Protein AF-A0A534R3J5-F1 (afdb_monomer_lite)

Sequence (216 aa):
MFRFPHLVSHAYLDPESGILPPDTSQQLIRELTDGDIVSVRLSGLDEVMVGAIERGLRRALDTAPGGEMRTAIVDDLVTLLEARERWSEAAATLRTEADLRADESTTLARAARDYLKGQDYEAAEQMLLAALIRTPDQGDLYRKLAVDVYARQGDFPAAESVLAAGERNALDSVPVFRGVTEVLARRDSARTDEIARYATPPPVPGDDDEDAEDSP

Structure (mmCIF, N/CA/C/O backbone):
data_AF-A0A534R3J5-F1
#
_entry.id   AF-A0A534R3J5-F1
#
loop_
_atom_site.group_PDB
_atom_site.id
_atom_site.type_symbol
_atom_site.label_atom_id
_atom_site.label_alt_id
_atom_site.label_comp_id
_atom_site.label_asym_id
_atom_site.label_entity_id
_atom_site.label_seq_id
_atom_site.pdbx_PDB_ins_code
_atom_site.Cartn_x
_atom_site.Cartn_y
_atom_site.Cartn_z
_atom_site.occupancy
_atom_site.B_iso_or_equiv
_atom_site.auth_seq_id
_atom_site.auth_comp_id
_atom_site.auth_asym_id
_atom_site.auth_atom_id
_atom_site.pdbx_PDB_model_num
ATOM 1 N N . MET A 1 1 ? 6.281 15.288 -18.384 1.00 45.25 1 MET A N 1
ATOM 2 C CA . MET A 1 1 ? 7.381 14.417 -17.917 1.00 45.25 1 MET A CA 1
ATOM 3 C C . MET A 1 1 ? 6.840 12.997 -17.943 1.00 45.25 1 MET A C 1
ATOM 5 O O . MET A 1 1 ? 5.753 12.801 -17.417 1.00 45.25 1 MET A O 1
ATOM 9 N N . PHE A 1 2 ? 7.477 12.064 -18.654 1.00 54.97 2 PHE A N 1
ATOM 10 C CA . PHE A 1 2 ? 6.971 10.689 -18.762 1.00 54.97 2 PHE A CA 1
ATOM 11 C C . PHE A 1 2 ? 7.201 9.956 -17.439 1.00 54.97 2 PHE A C 1
ATOM 13 O O . PHE A 1 2 ? 8.326 9.942 -16.950 1.00 54.97 2 PHE A O 1
ATOM 20 N N . ARG A 1 3 ? 6.136 9.380 -16.867 1.00 63.31 3 ARG A N 1
ATOM 21 C CA . ARG A 1 3 ? 6.166 8.683 -15.570 1.00 63.31 3 ARG A CA 1
ATOM 22 C C . ARG A 1 3 ? 6.968 7.374 -15.618 1.00 63.31 3 ARG A C 1
ATOM 24 O O . ARG A 1 3 ? 7.453 6.949 -14.583 1.00 63.31 3 ARG A O 1
ATOM 31 N N . PHE A 1 4 ? 7.139 6.803 -16.816 1.00 72.88 4 PHE A N 1
ATOM 32 C CA . PHE A 1 4 ? 7.730 5.480 -17.033 1.00 72.88 4 PHE A CA 1
ATOM 33 C C . PHE A 1 4 ? 8.643 5.449 -18.276 1.00 72.88 4 PHE A C 1
ATOM 35 O O . PHE A 1 4 ? 8.244 4.963 -19.340 1.00 72.88 4 PHE A O 1
ATOM 42 N N . PRO A 1 5 ? 9.831 6.076 -18.228 1.00 73.19 5 PRO A N 1
ATOM 43 C CA . PRO A 1 5 ? 10.636 6.339 -19.419 1.00 73.19 5 PRO A CA 1
ATOM 44 C C . PRO A 1 5 ? 11.167 5.068 -20.098 1.00 73.19 5 PRO A C 1
ATOM 46 O O . PRO A 1 5 ? 11.287 5.058 -21.325 1.00 73.19 5 PRO A O 1
ATOM 49 N N . HIS A 1 6 ? 11.459 3.995 -19.353 1.00 81.62 6 HIS A N 1
ATOM 50 C CA . HIS A 1 6 ? 11.980 2.764 -19.950 1.00 81.62 6 HIS A CA 1
ATOM 51 C C . HIS A 1 6 ? 10.851 1.893 -20.492 1.00 81.62 6 HIS A C 1
ATOM 53 O O . HIS A 1 6 ? 10.988 1.354 -21.590 1.00 81.62 6 HIS A O 1
ATOM 59 N N . LEU A 1 7 ? 9.703 1.839 -19.813 1.00 80.62 7 LEU A N 1
ATOM 60 C CA . LEU A 1 7 ? 8.516 1.161 -20.342 1.00 80.62 7 LEU A CA 1
ATOM 61 C C . LEU A 1 7 ? 7.998 1.817 -21.629 1.00 80.62 7 LEU A C 1
ATOM 63 O O . LEU A 1 7 ? 7.782 1.129 -22.624 1.00 80.62 7 LEU A O 1
ATOM 67 N N . VAL A 1 8 ? 7.863 3.146 -21.657 1.00 72.00 8 VAL A N 1
ATOM 68 C CA . VAL A 1 8 ? 7.337 3.878 -22.829 1.00 72.00 8 VAL A CA 1
ATOM 69 C C . VAL A 1 8 ? 8.268 3.781 -24.046 1.00 72.00 8 VAL A C 1
ATOM 71 O O . VAL A 1 8 ? 7.817 3.923 -25.178 1.00 72.00 8 VAL A O 1
ATOM 74 N N . SER A 1 9 ? 9.553 3.473 -23.847 1.00 69.75 9 SER A N 1
ATOM 75 C CA . SER A 1 9 ? 10.497 3.250 -24.951 1.00 69.75 9 SER A CA 1
ATOM 76 C C . SER A 1 9 ? 10.272 1.939 -25.723 1.00 69.75 9 SER A C 1
ATOM 78 O O . SER A 1 9 ? 10.843 1.752 -26.800 1.00 69.75 9 SER A O 1
ATOM 80 N N . HIS A 1 10 ? 9.436 1.025 -25.215 1.00 72.88 10 HIS A N 1
ATOM 81 C CA . HIS A 1 10 ? 9.108 -0.212 -25.917 1.00 72.88 10 HIS A CA 1
ATOM 82 C C . HIS A 1 10 ? 8.053 0.025 -27.004 1.00 72.88 10 HIS A C 1
ATOM 84 O O . HIS A 1 10 ? 6.954 0.487 -26.720 1.00 72.88 10 HIS A O 1
ATOM 90 N N . ALA A 1 11 ? 8.346 -0.401 -28.239 1.00 70.62 11 ALA A N 1
ATOM 91 C CA . ALA A 1 11 ? 7.460 -0.234 -29.402 1.00 70.62 11 ALA A CA 1
ATOM 92 C C . ALA A 1 11 ? 6.030 -0.787 -29.203 1.00 70.62 11 ALA A C 1
ATOM 94 O O . ALA A 1 11 ? 5.084 -0.289 -29.801 1.00 70.62 11 ALA A O 1
ATOM 95 N N . TYR A 1 12 ? 5.856 -1.789 -28.337 1.00 66.81 12 TYR A N 1
ATOM 96 C CA . TYR A 1 12 ? 4.552 -2.381 -27.997 1.00 66.81 12 TYR A CA 1
ATOM 97 C C . TYR A 1 12 ? 3.731 -1.553 -26.998 1.00 66.81 12 TYR A C 1
ATOM 99 O O . TYR A 1 12 ? 2.549 -1.813 -26.796 1.00 66.81 12 TYR A O 1
ATOM 107 N N . LEU A 1 13 ? 4.361 -0.582 -26.341 1.00 71.69 13 LEU A N 1
ATOM 108 C CA . LEU A 1 13 ? 3.733 0.320 -25.380 1.00 71.69 13 LEU A CA 1
ATOM 109 C C . LEU A 1 13 ? 3.554 1.731 -25.954 1.00 71.69 13 LEU A C 1
ATOM 111 O O . LEU A 1 13 ? 2.978 2.585 -25.278 1.00 71.69 13 LEU A O 1
ATOM 115 N N . ASP A 1 14 ? 3.951 1.949 -27.214 1.00 67.25 14 ASP A N 1
ATOM 116 C CA . ASP A 1 14 ? 3.738 3.188 -27.966 1.00 67.25 14 ASP A CA 1
ATOM 117 C C . ASP A 1 14 ? 2.234 3.508 -28.058 1.00 67.25 14 ASP A C 1
ATOM 119 O O . ASP A 1 14 ? 1.449 2.624 -28.424 1.00 67.25 14 ASP A O 1
ATOM 123 N N . PRO A 1 15 ? 1.772 4.724 -27.694 1.00 60.53 15 PRO A N 1
ATOM 124 C CA . PRO A 1 15 ? 0.403 5.202 -27.910 1.00 60.53 15 PRO A CA 1
ATOM 125 C C . PRO A 1 15 ? -0.231 4.756 -29.233 1.00 60.53 15 PRO A C 1
ATOM 127 O O . PRO A 1 15 ? -1.394 4.350 -29.220 1.00 60.53 15 PRO A O 1
ATOM 130 N N . GLU A 1 16 ? 0.537 4.757 -30.324 1.00 60.12 16 GLU A N 1
ATOM 131 C CA . GLU A 1 16 ? 0.065 4.487 -31.687 1.00 60.12 16 GLU A CA 1
ATOM 132 C C . GLU A 1 16 ?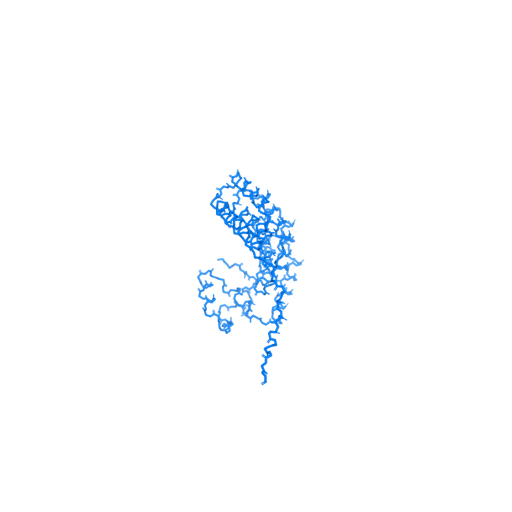 -0.043 2.993 -32.038 1.00 60.12 16 GLU A C 1
ATOM 134 O O . GLU A 1 16 ? -0.685 2.633 -33.023 1.00 60.12 16 GLU A O 1
ATOM 139 N N . SER A 1 17 ? 0.520 2.100 -31.218 1.00 60.06 17 SER A N 1
ATOM 140 C CA . SER A 1 17 ? 0.580 0.653 -31.497 1.00 60.06 17 SER A CA 1
ATOM 141 C C . SER A 1 17 ? -0.774 -0.077 -31.430 1.00 60.06 17 SER A C 1
ATOM 143 O O . SER A 1 17 ? -0.874 -1.222 -31.867 1.00 60.06 17 SER A O 1
ATOM 145 N N . GLY A 1 18 ? -1.833 0.564 -30.916 1.00 59.50 18 GLY A N 1
ATOM 146 C CA . GLY A 1 18 ? -3.210 0.042 -30.947 1.00 59.50 18 GLY A CA 1
ATOM 147 C C . GLY A 1 18 ? -3.479 -1.199 -30.082 1.00 59.50 18 GLY A C 1
ATOM 148 O O . GLY A 1 18 ? -4.577 -1.751 -30.143 1.00 59.50 18 GLY A O 1
ATOM 149 N N . ILE A 1 19 ? -2.514 -1.641 -29.270 1.00 59.78 19 ILE A N 1
ATOM 150 C CA . ILE A 1 19 ? -2.646 -2.816 -28.402 1.00 59.78 19 ILE A CA 1
ATOM 151 C C . ILE A 1 19 ? -3.474 -2.424 -27.176 1.00 59.78 19 ILE A C 1
ATOM 153 O O . ILE A 1 19 ? -2.979 -1.777 -26.256 1.00 59.78 19 ILE A O 1
ATOM 157 N N . LEU A 1 20 ? -4.753 -2.789 -27.178 1.00 62.69 20 LEU A N 1
ATOM 158 C CA . LEU A 1 20 ? -5.645 -2.692 -26.026 1.00 62.69 20 LEU A CA 1
ATOM 159 C C . LEU A 1 20 ? -6.356 -4.040 -25.846 1.00 62.69 20 LEU A C 1
ATOM 161 O O . LEU A 1 20 ? -6.711 -4.663 -26.851 1.00 62.69 20 LEU A O 1
ATOM 165 N N . PRO A 1 21 ? -6.581 -4.503 -24.605 1.00 58.94 21 PRO A N 1
ATOM 166 C CA . PRO A 1 21 ? -7.312 -5.742 -24.385 1.00 58.94 21 PRO A CA 1
ATOM 167 C C . PRO A 1 21 ? -8.760 -5.637 -24.915 1.00 58.94 21 PRO A C 1
ATOM 169 O O . PRO A 1 21 ? -9.360 -4.551 -24.865 1.00 58.94 21 PRO A O 1
ATOM 172 N N . PRO A 1 22 ? -9.356 -6.735 -25.412 1.00 51.56 22 PRO A N 1
ATOM 173 C CA . PRO A 1 22 ? -10.787 -6.774 -25.709 1.00 51.56 22 PRO A CA 1
ATOM 174 C C . PRO A 1 22 ? -11.606 -6.580 -24.413 1.00 51.56 22 PRO A C 1
ATOM 176 O O . PRO A 1 22 ? -11.223 -7.086 -23.366 1.00 51.56 22 PRO A O 1
ATOM 179 N N . ASP A 1 23 ? -12.706 -5.818 -24.490 1.00 55.78 23 ASP A N 1
ATOM 180 C CA . ASP A 1 23 ? -13.613 -5.438 -23.380 1.00 55.78 23 ASP A CA 1
ATOM 181 C C . ASP A 1 23 ? -13.076 -4.470 -22.302 1.00 55.78 23 ASP A C 1
ATOM 183 O O . ASP A 1 23 ? -13.516 -4.464 -21.154 1.00 55.78 23 ASP A O 1
ATOM 187 N N . THR A 1 24 ? -12.197 -3.539 -22.682 1.00 62.91 24 THR A N 1
ATOM 188 C CA . THR A 1 24 ? -11.576 -2.589 -21.731 1.00 62.91 24 THR A CA 1
ATOM 189 C C . THR A 1 24 ? -12.271 -1.220 -21.652 1.00 62.91 24 THR A C 1
ATOM 191 O O . THR A 1 24 ? -11.746 -0.292 -21.048 1.00 62.91 24 THR A O 1
ATOM 194 N N . SER A 1 25 ? -13.452 -1.025 -22.250 1.00 61.94 25 SER A N 1
ATOM 195 C CA . SER A 1 25 ? -14.023 0.321 -22.463 1.00 61.94 25 SER A CA 1
ATOM 196 C C . SER A 1 25 ? -14.260 1.116 -21.170 1.00 61.94 25 SER A C 1
ATOM 198 O O . SER A 1 25 ? -13.952 2.302 -21.120 1.00 61.94 25 SER A O 1
ATOM 200 N N . GLN A 1 26 ? -14.765 0.482 -20.105 1.00 59.84 26 GLN A N 1
ATOM 201 C CA . GLN A 1 26 ? -14.998 1.173 -18.826 1.00 59.84 26 GLN A CA 1
ATOM 202 C C . GLN A 1 26 ? -13.706 1.433 -18.041 1.00 59.84 26 GLN A C 1
ATOM 204 O O . GLN A 1 26 ? -13.596 2.448 -17.354 1.00 59.84 26 GLN A O 1
ATOM 209 N N . GLN A 1 27 ? -12.727 0.538 -18.163 1.00 61.78 27 GLN A N 1
ATOM 210 C CA . GLN A 1 27 ? -11.422 0.663 -17.520 1.00 61.78 27 GLN A CA 1
ATOM 211 C C . GLN A 1 27 ? -10.572 1.730 -18.229 1.00 61.78 27 GLN A C 1
ATOM 213 O O . GLN A 1 27 ? -9.997 2.585 -17.569 1.00 61.78 27 GLN A O 1
ATOM 218 N N . LEU A 1 28 ? -10.622 1.798 -19.565 1.00 63.09 28 LEU A N 1
ATOM 219 C CA . LEU A 1 28 ? -10.010 2.874 -20.351 1.00 63.09 28 LEU A CA 1
ATOM 220 C C . LEU A 1 28 ? -10.576 4.251 -20.004 1.00 63.09 28 LEU A C 1
ATOM 222 O O . LEU A 1 28 ? -9.815 5.204 -19.932 1.00 63.09 28 LEU A O 1
ATOM 226 N N . ILE A 1 29 ? -11.892 4.383 -19.805 1.00 64.12 29 ILE A N 1
ATOM 227 C CA . ILE A 1 29 ? -12.511 5.683 -19.488 1.00 64.12 29 ILE A CA 1
ATOM 228 C C . ILE A 1 29 ? -12.054 6.197 -18.114 1.00 64.12 29 ILE A C 1
ATOM 230 O O . ILE A 1 29 ? -11.803 7.394 -17.969 1.00 64.12 29 ILE A O 1
ATOM 234 N N . ARG A 1 30 ? -11.905 5.312 -17.117 1.00 57.41 30 ARG A N 1
ATOM 235 C CA . ARG A 1 30 ? -11.343 5.692 -15.809 1.00 57.41 30 ARG A CA 1
ATOM 236 C C . ARG A 1 30 ? -9.884 6.127 -15.947 1.00 57.41 30 ARG A C 1
ATOM 238 O O . ARG A 1 30 ? -9.546 7.236 -15.557 1.00 57.41 30 ARG A O 1
ATOM 245 N N . GLU A 1 31 ? -9.067 5.325 -16.616 1.00 58.88 31 GLU A N 1
ATOM 246 C CA . GLU A 1 31 ? -7.615 5.541 -16.685 1.00 58.88 31 GLU A CA 1
ATOM 247 C C . GLU A 1 31 ? -7.187 6.637 -17.682 1.00 58.88 31 GLU A C 1
ATOM 249 O O . GLU A 1 31 ? -6.130 7.240 -17.522 1.00 58.88 31 GLU A O 1
ATOM 254 N N . LEU A 1 32 ? -8.011 6.977 -18.685 1.00 60.72 32 LEU A N 1
ATOM 255 C CA . LEU A 1 32 ? -7.811 8.158 -19.545 1.00 60.72 32 LEU A CA 1
ATOM 256 C C . LEU A 1 32 ? -7.939 9.472 -18.766 1.00 60.72 32 LEU A C 1
ATOM 258 O O . LEU A 1 32 ? -7.352 10.477 -19.164 1.00 60.72 32 LEU A O 1
ATOM 262 N N . THR A 1 33 ? -8.702 9.461 -17.673 1.00 54.00 33 THR A N 1
ATOM 263 C CA . THR A 1 33 ? -8.855 10.616 -16.780 1.00 54.00 33 THR A CA 1
ATOM 264 C C . THR A 1 33 ? -7.617 10.787 -15.889 1.00 54.00 33 THR A C 1
ATOM 266 O O . THR A 1 33 ? -7.237 11.919 -15.593 1.00 54.00 33 THR A O 1
ATOM 269 N N . ASP A 1 34 ? -6.941 9.680 -15.561 1.00 54.62 34 ASP A N 1
ATOM 270 C CA . ASP A 1 34 ? -5.769 9.634 -14.674 1.00 54.62 34 ASP A CA 1
ATOM 271 C C . ASP A 1 34 ? -4.418 9.583 -15.427 1.00 54.62 34 ASP A C 1
ATOM 273 O O . ASP A 1 34 ? -3.357 9.805 -14.841 1.00 54.62 34 ASP A O 1
ATOM 277 N N . GLY A 1 35 ? -4.440 9.350 -16.746 1.00 56.12 35 GLY A N 1
ATOM 278 C CA . GLY A 1 35 ? -3.259 9.320 -17.614 1.00 56.12 35 GLY A CA 1
ATOM 279 C C . GLY A 1 35 ? -2.451 8.014 -17.573 1.00 56.12 35 GLY A C 1
ATOM 280 O O . GLY A 1 35 ? -1.321 7.997 -18.066 1.00 56.12 35 GLY A O 1
ATOM 281 N N . ASP A 1 36 ? -2.997 6.923 -17.026 1.00 65.31 36 ASP A N 1
ATOM 282 C CA . ASP A 1 36 ? -2.275 5.664 -16.756 1.00 65.31 36 ASP A CA 1
ATOM 283 C C . ASP A 1 36 ? -2.583 4.545 -17.775 1.00 65.31 36 ASP A C 1
ATOM 285 O O . ASP A 1 36 ? -2.895 3.394 -17.469 1.00 65.31 36 ASP A O 1
ATOM 289 N N . ILE A 1 37 ? -2.479 4.886 -19.063 1.00 71.44 37 ILE A N 1
ATOM 290 C CA . ILE A 1 37 ? -2.714 3.950 -20.181 1.00 71.44 37 ILE A CA 1
ATOM 291 C C . ILE A 1 37 ? -1.668 2.813 -20.196 1.00 71.44 37 ILE A C 1
ATOM 293 O O . ILE A 1 37 ? -1.921 1.730 -20.728 1.00 71.44 37 ILE A O 1
ATOM 297 N N . VAL A 1 38 ? -0.491 3.043 -19.602 1.00 78.00 38 VAL A N 1
ATOM 298 C CA . VAL A 1 38 ? 0.615 2.074 -19.556 1.00 78.00 38 VAL A CA 1
ATOM 299 C C . VAL A 1 38 ? 0.209 0.828 -18.770 1.00 78.00 38 VAL A C 1
ATOM 301 O O . VAL A 1 38 ? 0.358 -0.278 -19.287 1.00 78.00 38 VAL A O 1
ATOM 304 N N . SER A 1 39 ? -0.381 0.988 -17.585 1.00 77.62 39 SER A N 1
ATOM 305 C CA . SER A 1 39 ? -0.805 -0.134 -16.737 1.00 77.62 39 SER A CA 1
ATOM 306 C C . SER A 1 39 ? -1.827 -1.044 -17.435 1.00 77.62 39 SER A C 1
ATOM 308 O O . SER A 1 39 ? -1.707 -2.270 -17.406 1.00 77.62 39 SER A O 1
ATOM 310 N N . VAL A 1 40 ? -2.780 -0.453 -18.166 1.00 77.31 40 VAL A N 1
ATOM 311 C CA . VAL A 1 40 ? -3.780 -1.196 -18.954 1.00 77.31 40 VAL A CA 1
ATOM 312 C C . VAL A 1 40 ? -3.117 -2.032 -20.047 1.00 77.31 40 VAL A C 1
ATOM 314 O O . VAL A 1 40 ? -3.431 -3.210 -20.211 1.00 77.31 40 VAL A O 1
ATOM 317 N N . ARG A 1 41 ? -2.165 -1.455 -20.783 1.00 81.19 41 ARG A N 1
ATOM 318 C CA . ARG A 1 41 ? -1.458 -2.173 -21.853 1.00 81.19 41 ARG A CA 1
ATOM 319 C C . ARG A 1 41 ? -0.619 -3.314 -21.312 1.00 81.19 41 ARG A C 1
ATOM 321 O O . ARG A 1 41 ? -0.677 -4.409 -21.858 1.00 81.19 41 ARG A O 1
ATOM 328 N N . LEU A 1 42 ? 0.093 -3.077 -20.213 1.00 87.38 42 LEU A N 1
ATOM 329 C CA . LEU A 1 42 ? 0.894 -4.094 -19.533 1.00 87.38 42 LEU A CA 1
ATOM 330 C C . LEU A 1 42 ? 0.048 -5.284 -19.068 1.00 87.38 42 LEU A C 1
ATOM 332 O O . LEU A 1 42 ? 0.495 -6.424 -19.177 1.00 87.38 42 LEU A O 1
ATOM 336 N N . SER A 1 43 ? -1.187 -5.042 -18.620 1.00 85.56 43 SER A N 1
ATOM 337 C CA . SER A 1 43 ? -2.111 -6.120 -18.243 1.00 85.56 43 SER A CA 1
ATOM 338 C C . SER A 1 43 ? -2.550 -6.995 -19.432 1.00 85.56 43 SER A C 1
ATOM 340 O O . SER A 1 43 ? -2.865 -8.169 -19.244 1.00 85.56 43 SER A O 1
ATOM 342 N N . GLY A 1 44 ? -2.531 -6.449 -20.654 1.00 83.38 44 GLY A N 1
ATOM 343 C CA . GLY A 1 44 ? -2.929 -7.138 -21.885 1.00 83.38 44 GLY A CA 1
ATOM 344 C C . GLY A 1 44 ? -1.792 -7.809 -22.661 1.00 83.38 44 GLY A C 1
ATOM 345 O O . GLY A 1 44 ? -2.065 -8.461 -23.667 1.00 83.38 44 GLY A O 1
ATOM 346 N N . LEU A 1 45 ? -0.534 -7.643 -22.240 1.00 86.94 45 LEU A N 1
ATOM 347 C CA . LEU A 1 45 ? 0.608 -8.286 -22.892 1.00 86.94 45 LEU A CA 1
ATOM 348 C C . LEU A 1 45 ? 0.625 -9.797 -22.630 1.00 86.94 45 LEU A C 1
ATOM 350 O O . LEU A 1 45 ? 0.245 -10.265 -21.557 1.00 86.94 45 LEU A O 1
ATOM 354 N N . ASP A 1 46 ? 1.124 -10.561 -23.602 1.00 89.00 46 ASP A N 1
ATOM 355 C CA . ASP A 1 46 ? 1.368 -11.989 -23.425 1.00 89.00 46 ASP A CA 1
ATOM 356 C C . ASP A 1 46 ? 2.570 -12.260 -22.498 1.00 89.00 46 ASP A C 1
ATOM 358 O O . ASP A 1 46 ? 3.480 -11.438 -22.347 1.00 89.00 46 ASP A O 1
ATOM 362 N N . GLU A 1 47 ? 2.599 -13.451 -21.896 1.00 90.94 47 GLU A N 1
ATOM 363 C CA . GLU A 1 47 ? 3.621 -13.845 -20.914 1.00 90.94 47 GLU A CA 1
ATOM 364 C C . GLU A 1 47 ? 5.052 -13.850 -21.474 1.00 90.94 47 GLU A C 1
ATOM 366 O O . GLU A 1 47 ? 6.015 -13.595 -20.743 1.00 90.94 47 GLU A O 1
ATOM 371 N N . VAL A 1 48 ? 5.231 -14.113 -22.775 1.00 91.94 48 VAL A N 1
ATOM 372 C CA . VAL A 1 48 ? 6.566 -14.105 -23.392 1.00 91.94 48 VAL A CA 1
ATOM 373 C C . VAL A 1 48 ? 7.102 -12.677 -23.429 1.00 91.94 48 VAL A C 1
ATOM 375 O O . VAL A 1 48 ? 8.267 -12.449 -23.079 1.00 91.94 48 VAL A O 1
ATOM 378 N N . MET A 1 49 ? 6.250 -11.720 -23.805 1.00 89.75 49 MET A N 1
ATOM 379 C CA . MET A 1 49 ? 6.591 -10.302 -23.851 1.00 89.75 49 MET A CA 1
ATOM 380 C C . MET A 1 49 ? 6.836 -9.727 -22.455 1.00 89.75 49 MET A C 1
ATOM 382 O O . MET A 1 49 ? 7.877 -9.105 -22.228 1.00 89.75 49 MET A O 1
ATOM 386 N N . VAL A 1 50 ? 5.936 -9.994 -21.501 1.00 92.69 50 VAL A N 1
ATOM 387 C CA . VAL A 1 50 ? 6.095 -9.594 -20.091 1.00 92.69 50 VAL A CA 1
ATOM 388 C C . VAL A 1 50 ? 7.426 -10.104 -19.546 1.00 92.69 50 VAL A C 1
ATOM 390 O O . VAL A 1 50 ? 8.224 -9.324 -19.025 1.00 92.69 50 VAL A O 1
ATOM 393 N N . GLY A 1 51 ? 7.730 -11.389 -19.754 1.00 94.12 51 GLY A N 1
ATOM 394 C CA . GLY A 1 51 ? 8.987 -11.975 -19.304 1.00 94.12 51 GLY A CA 1
ATOM 395 C C . GLY A 1 51 ? 10.220 -11.357 -19.973 1.00 94.12 51 GLY A C 1
ATOM 396 O O . GLY A 1 51 ? 11.279 -11.265 -19.350 1.00 94.12 51 GLY A O 1
ATOM 397 N N . ALA A 1 52 ? 10.130 -10.931 -21.236 1.00 93.94 52 ALA A N 1
ATOM 398 C CA . ALA A 1 52 ? 11.231 -10.254 -21.920 1.00 93.94 52 ALA A CA 1
ATOM 399 C C . ALA A 1 52 ? 11.500 -8.856 -21.345 1.00 93.94 52 ALA A C 1
ATOM 401 O O . ALA A 1 52 ? 12.661 -8.541 -21.062 1.00 93.94 52 ALA A O 1
ATOM 402 N N . ILE A 1 53 ? 10.447 -8.062 -21.128 1.00 93.75 53 ILE A N 1
ATOM 403 C CA . ILE A 1 53 ? 10.533 -6.724 -20.524 1.00 93.75 53 ILE A CA 1
ATOM 404 C C . ILE A 1 53 ? 11.083 -6.835 -19.100 1.00 93.75 53 ILE A C 1
ATOM 406 O O . ILE A 1 53 ? 12.066 -6.175 -18.767 1.00 93.75 53 ILE A O 1
ATOM 410 N N . GLU A 1 54 ? 10.531 -7.739 -18.289 1.00 95.44 54 GLU A N 1
ATOM 411 C CA . GLU A 1 54 ? 10.970 -7.956 -16.911 1.00 95.44 54 GLU A CA 1
ATOM 412 C C . GLU A 1 54 ? 12.456 -8.328 -16.830 1.00 95.44 54 GLU A C 1
ATOM 414 O O . GLU A 1 54 ? 13.204 -7.741 -16.048 1.00 95.44 54 GLU A O 1
ATOM 419 N N . ARG A 1 55 ? 12.929 -9.263 -17.667 1.00 95.75 55 ARG A N 1
ATOM 420 C CA . ARG A 1 55 ? 14.360 -9.619 -17.722 1.00 95.75 55 ARG A CA 1
ATOM 421 C C . ARG A 1 55 ? 15.236 -8.437 -18.136 1.00 95.75 55 ARG A C 1
ATOM 423 O O . ARG A 1 55 ? 16.368 -8.336 -17.665 1.00 95.75 55 ARG A O 1
ATOM 430 N N . GLY A 1 56 ? 14.745 -7.581 -19.032 1.00 94.44 56 GLY A N 1
ATOM 431 C CA . GLY A 1 56 ? 15.422 -6.352 -19.440 1.00 94.44 56 GLY A CA 1
ATOM 432 C C . GLY A 1 56 ? 15.576 -5.376 -18.276 1.00 94.44 56 GLY A C 1
ATOM 433 O O . GLY A 1 56 ? 16.694 -4.955 -17.984 1.00 94.44 56 GLY A O 1
ATOM 434 N N . LEU A 1 57 ? 14.478 -5.095 -17.569 1.00 95.12 57 LEU A N 1
ATOM 435 C CA . LEU A 1 57 ? 14.450 -4.199 -16.410 1.00 95.12 57 LEU A CA 1
ATOM 436 C C . LEU A 1 57 ? 15.307 -4.725 -15.254 1.00 95.12 57 LEU A C 1
ATOM 438 O O . LEU A 1 57 ? 16.116 -3.974 -14.716 1.00 95.12 57 LEU A O 1
ATOM 442 N N . ARG A 1 58 ? 15.219 -6.022 -14.924 1.00 95.50 58 ARG A N 1
ATOM 443 C CA . ARG A 1 58 ? 16.067 -6.643 -13.890 1.00 95.50 58 ARG A CA 1
ATOM 444 C C . ARG A 1 58 ? 17.555 -6.536 -14.241 1.00 95.50 58 ARG A C 1
ATOM 446 O O . ARG A 1 58 ? 18.341 -6.079 -13.421 1.00 95.50 58 ARG A O 1
ATOM 453 N N . ARG A 1 59 ? 17.940 -6.849 -15.486 1.00 95.00 59 ARG A N 1
ATOM 454 C CA . ARG A 1 59 ? 19.337 -6.700 -15.936 1.00 95.00 59 ARG A CA 1
ATOM 455 C C . ARG A 1 59 ? 19.805 -5.242 -15.888 1.00 95.00 59 ARG A C 1
ATOM 457 O O . ARG A 1 59 ? 20.949 -4.985 -15.526 1.00 95.00 59 ARG A O 1
ATOM 464 N N . ALA A 1 60 ? 18.949 -4.295 -16.271 1.00 93.56 60 ALA A N 1
ATOM 465 C CA . ALA A 1 60 ? 19.271 -2.877 -16.172 1.00 93.56 60 ALA A CA 1
ATOM 466 C C . ALA A 1 60 ? 19.500 -2.477 -14.706 1.00 93.56 60 ALA A C 1
ATOM 468 O O . ALA A 1 60 ? 20.517 -1.856 -14.405 1.00 93.56 60 ALA A O 1
ATOM 469 N N . LEU A 1 61 ? 18.623 -2.916 -13.798 1.00 92.38 61 LEU A N 1
ATOM 470 C CA . LEU A 1 61 ? 18.710 -2.658 -12.360 1.00 92.38 61 LEU A CA 1
ATOM 471 C C . LEU A 1 61 ? 19.991 -3.217 -11.723 1.00 92.38 61 LEU A C 1
ATOM 473 O O . LEU A 1 61 ? 20.593 -2.543 -10.887 1.00 92.38 61 LEU A O 1
ATOM 477 N N . ASP A 1 62 ? 20.436 -4.403 -12.147 1.00 91.69 62 ASP A N 1
ATOM 478 C CA . ASP A 1 62 ? 21.677 -5.030 -11.664 1.00 91.69 62 ASP A CA 1
ATOM 479 C C . ASP A 1 62 ? 22.923 -4.188 -11.980 1.00 91.69 62 ASP A C 1
ATOM 481 O O . ASP A 1 62 ? 23.916 -4.224 -11.254 1.00 91.69 62 ASP A O 1
ATOM 485 N N . THR A 1 63 ? 22.879 -3.421 -13.071 1.00 90.75 63 THR A N 1
ATOM 486 C CA . THR A 1 63 ? 24.004 -2.595 -13.543 1.00 90.75 63 THR A CA 1
ATOM 487 C C . THR A 1 63 ? 23.845 -1.106 -13.236 1.00 90.75 63 THR A C 1
ATOM 489 O O . THR A 1 63 ? 24.789 -0.336 -13.426 1.00 90.75 63 THR A O 1
ATOM 492 N N . ALA A 1 64 ? 22.668 -0.684 -12.767 1.00 87.62 64 ALA A N 1
ATOM 493 C CA . ALA A 1 64 ? 22.355 0.716 -12.532 1.00 87.62 64 ALA A CA 1
ATOM 494 C C . ALA A 1 64 ? 22.991 1.212 -11.220 1.00 87.62 64 ALA A C 1
ATOM 496 O O . ALA A 1 64 ? 22.674 0.678 -10.148 1.00 87.62 64 ALA A O 1
ATOM 497 N N . PRO A 1 65 ? 23.839 2.262 -11.263 1.00 82.12 65 PRO A N 1
ATOM 498 C CA . PRO A 1 65 ? 24.296 2.915 -10.044 1.00 82.12 65 PRO A CA 1
ATOM 499 C C . PRO A 1 65 ? 23.108 3.564 -9.325 1.00 82.12 65 PRO A C 1
ATOM 501 O O . PRO A 1 65 ? 22.107 3.914 -9.950 1.00 82.12 65 PRO A O 1
ATOM 504 N N . GLY A 1 66 ? 23.221 3.752 -8.008 1.00 82.50 66 GLY A N 1
ATOM 505 C CA . GLY A 1 66 ? 22.224 4.504 -7.246 1.00 82.50 66 GLY A CA 1
ATOM 506 C C . GLY A 1 66 ? 21.989 5.901 -7.838 1.00 82.50 66 GLY A C 1
ATOM 507 O O . GLY A 1 66 ? 22.887 6.516 -8.406 1.00 82.50 66 GLY A O 1
ATOM 508 N N . GLY A 1 67 ? 20.765 6.397 -7.708 1.00 85.44 67 GLY A N 1
ATOM 509 C CA . GLY A 1 67 ? 20.325 7.699 -8.219 1.00 85.44 67 GLY A CA 1
ATOM 510 C C . GLY A 1 67 ? 18.986 7.614 -8.950 1.00 85.44 67 GLY A C 1
ATOM 511 O O . GLY A 1 67 ? 18.328 6.573 -8.924 1.00 85.44 67 GLY A O 1
ATOM 512 N N . GLU A 1 68 ? 18.602 8.702 -9.615 1.00 85.56 68 GLU A N 1
ATOM 513 C CA . GLU A 1 68 ? 17.305 8.846 -10.299 1.00 85.56 68 GLU A CA 1
ATOM 514 C C . GLU A 1 68 ? 17.051 7.748 -11.340 1.00 85.56 68 GLU A C 1
ATOM 516 O O . GLU A 1 68 ? 15.948 7.220 -11.430 1.00 85.56 68 GLU A O 1
ATOM 521 N N . MET A 1 69 ? 18.087 7.345 -12.082 1.00 87.44 69 MET A N 1
ATOM 522 C CA . MET A 1 69 ? 17.987 6.277 -13.081 1.00 87.44 69 MET A CA 1
ATOM 523 C C . MET A 1 69 ? 17.576 4.941 -12.452 1.00 87.44 69 MET A C 1
ATOM 525 O O . MET A 1 69 ? 16.710 4.244 -12.971 1.00 87.44 69 MET A O 1
ATOM 529 N N . ARG A 1 70 ? 18.179 4.586 -11.311 1.00 90.94 70 ARG A N 1
ATOM 530 C CA . ARG A 1 70 ? 17.825 3.367 -10.580 1.00 90.94 70 ARG A CA 1
ATOM 531 C C . ARG A 1 70 ? 16.391 3.436 -10.068 1.00 90.94 70 ARG A C 1
ATOM 533 O O . ARG A 1 70 ? 15.665 2.463 -10.226 1.00 90.94 70 ARG A O 1
ATOM 540 N N . THR A 1 71 ? 15.981 4.585 -9.528 1.00 88.81 71 THR A N 1
ATOM 541 C CA . THR A 1 71 ? 14.603 4.817 -9.072 1.00 88.81 71 THR A CA 1
ATOM 542 C C . THR A 1 71 ? 13.607 4.621 -10.214 1.00 88.81 71 THR A C 1
ATOM 544 O O . THR A 1 71 ? 12.658 3.863 -10.058 1.00 88.81 71 THR A O 1
ATOM 547 N N . ALA A 1 72 ? 13.869 5.197 -11.392 1.00 88.44 72 ALA A N 1
ATOM 548 C CA . ALA A 1 72 ? 13.006 5.039 -12.563 1.00 88.44 72 ALA A CA 1
ATOM 549 C C . ALA A 1 72 ? 12.903 3.578 -13.034 1.00 88.44 72 ALA A C 1
ATOM 551 O O . ALA A 1 72 ? 11.818 3.110 -13.364 1.00 88.44 72 ALA A O 1
ATOM 552 N N . ILE A 1 73 ? 14.014 2.832 -13.032 1.00 92.56 73 ILE A N 1
ATOM 553 C CA . ILE A 1 73 ? 14.006 1.403 -13.385 1.00 92.56 73 ILE A CA 1
ATOM 554 C C . ILE A 1 73 ? 13.204 0.586 -12.361 1.00 92.56 73 ILE A C 1
ATOM 556 O O . ILE A 1 73 ? 12.459 -0.313 -12.752 1.00 92.56 73 ILE A O 1
ATOM 560 N N . VAL A 1 74 ? 13.346 0.883 -11.064 1.00 93.19 74 VAL A N 1
ATOM 561 C CA . VAL A 1 74 ? 12.563 0.234 -10.000 1.00 93.19 74 VAL A CA 1
ATOM 562 C C . VAL A 1 74 ? 11.078 0.540 -10.166 1.00 93.19 74 VAL A C 1
ATOM 564 O O . VAL A 1 74 ? 10.278 -0.390 -10.149 1.00 93.19 74 VAL A O 1
ATOM 567 N N . ASP A 1 75 ? 10.709 1.801 -10.392 1.00 91.75 75 ASP A N 1
ATOM 568 C CA . ASP A 1 75 ? 9.319 2.206 -10.612 1.00 91.75 75 ASP A CA 1
ATOM 569 C C . ASP A 1 75 ? 8.698 1.509 -11.828 1.00 91.75 75 ASP A C 1
ATOM 571 O O . ASP A 1 75 ? 7.563 1.031 -11.751 1.00 91.75 75 ASP A O 1
ATOM 575 N N . ASP A 1 76 ? 9.446 1.392 -12.925 1.00 92.44 76 ASP A N 1
ATOM 576 C CA . ASP A 1 76 ? 9.024 0.689 -14.137 1.00 92.44 76 ASP A CA 1
ATOM 577 C C . ASP A 1 76 ? 8.837 -0.817 -13.883 1.00 92.44 76 ASP A C 1
ATOM 579 O O . ASP A 1 76 ? 7.818 -1.399 -14.265 1.00 92.44 76 ASP A O 1
ATOM 583 N N . LEU A 1 77 ? 9.780 -1.460 -13.185 1.00 95.38 77 LEU A N 1
ATOM 584 C CA . LEU A 1 77 ? 9.680 -2.878 -12.825 1.00 95.38 77 LEU A CA 1
ATOM 585 C C . LEU A 1 77 ? 8.487 -3.143 -11.902 1.00 95.38 77 LEU A C 1
ATOM 587 O O . LEU A 1 77 ? 7.724 -4.081 -12.124 1.00 95.38 77 LEU A O 1
ATOM 591 N N . VAL A 1 78 ? 8.306 -2.310 -10.884 1.00 95.25 78 VAL A N 1
ATOM 592 C CA . VAL A 1 78 ? 7.196 -2.412 -9.935 1.00 95.25 78 VAL A CA 1
ATOM 593 C C . VAL A 1 78 ? 5.863 -2.217 -10.655 1.00 95.25 78 VAL A C 1
ATOM 595 O O . VAL A 1 78 ? 4.946 -3.005 -10.453 1.00 95.25 78 VAL A O 1
ATOM 598 N N . THR A 1 79 ? 5.764 -1.245 -11.561 1.00 92.94 79 THR A N 1
ATOM 599 C CA . THR A 1 79 ? 4.548 -1.004 -12.356 1.00 92.94 79 THR A CA 1
ATOM 600 C C . THR A 1 79 ? 4.199 -2.202 -13.239 1.00 92.94 79 THR A C 1
ATOM 602 O O . THR A 1 79 ? 3.036 -2.598 -13.306 1.00 92.94 79 THR A O 1
ATOM 605 N N . LEU A 1 80 ? 5.199 -2.843 -13.855 1.00 94.31 80 LEU A N 1
ATOM 606 C CA . LEU A 1 80 ? 5.002 -4.098 -14.581 1.00 94.31 80 LEU A CA 1
ATOM 607 C C . LEU A 1 80 ? 4.457 -5.206 -13.670 1.00 94.31 80 LEU A C 1
ATOM 609 O O . LEU A 1 80 ? 3.489 -5.867 -14.034 1.00 94.31 80 LEU A O 1
ATOM 613 N N . LEU A 1 81 ? 5.055 -5.408 -12.494 1.00 95.88 81 LEU A N 1
ATOM 614 C CA . LEU A 1 81 ? 4.633 -6.447 -11.549 1.00 95.88 81 LEU A CA 1
ATOM 615 C C . LEU A 1 81 ? 3.209 -6.201 -11.031 1.00 95.88 81 LEU A C 1
ATOM 617 O O . LEU A 1 81 ? 2.397 -7.125 -10.997 1.00 95.88 81 LEU A O 1
ATOM 621 N N . GLU A 1 82 ? 2.883 -4.957 -10.690 1.00 94.12 82 GLU A N 1
ATOM 622 C CA . GLU A 1 82 ? 1.549 -4.542 -10.253 1.00 94.12 82 GLU A CA 1
ATOM 623 C C . GLU A 1 82 ? 0.483 -4.754 -11.335 1.00 94.12 82 GLU A C 1
ATOM 625 O O . GLU A 1 82 ? -0.592 -5.273 -11.039 1.00 94.12 82 GLU A O 1
ATOM 630 N N . ALA A 1 83 ? 0.780 -4.420 -12.596 1.00 92.06 83 ALA A N 1
ATOM 631 C CA . ALA A 1 83 ? -0.133 -4.644 -13.721 1.00 92.06 83 ALA A CA 1
ATOM 632 C C . ALA A 1 83 ? -0.400 -6.136 -13.999 1.00 92.06 83 ALA A C 1
ATOM 634 O O . ALA A 1 83 ? -1.371 -6.483 -14.671 1.00 92.06 83 ALA A O 1
ATOM 635 N N . ARG A 1 84 ? 0.464 -7.023 -13.489 1.00 93.19 84 ARG A N 1
ATOM 636 C CA . ARG A 1 84 ? 0.308 -8.485 -13.526 1.00 93.19 84 ARG A CA 1
ATOM 637 C C . ARG A 1 84 ? -0.194 -9.064 -12.203 1.00 93.19 84 ARG A C 1
ATOM 639 O O . ARG A 1 84 ? -0.127 -10.273 -12.015 1.00 93.19 84 ARG A O 1
ATOM 646 N N . GLU A 1 85 ? -0.645 -8.212 -11.282 1.00 94.50 85 GLU A N 1
ATOM 647 C CA . GLU A 1 85 ? -1.131 -8.591 -9.951 1.00 94.50 85 GLU A CA 1
ATOM 648 C C . GLU A 1 85 ? -0.108 -9.382 -9.110 1.00 94.50 85 GLU A C 1
ATOM 650 O O . GLU A 1 85 ? -0.452 -10.077 -8.154 1.00 94.50 85 GLU A O 1
ATOM 655 N N . ARG A 1 86 ? 1.188 -9.250 -9.422 1.00 96.44 86 ARG A N 1
ATOM 656 C CA . ARG A 1 86 ? 2.299 -9.875 -8.686 1.00 96.44 86 ARG A CA 1
ATOM 657 C C . ARG A 1 86 ? 2.692 -9.009 -7.493 1.00 96.44 86 ARG A C 1
ATOM 659 O O . ARG A 1 86 ? 3.827 -8.544 -7.372 1.00 96.44 86 ARG A O 1
ATOM 666 N N . TRP A 1 87 ? 1.722 -8.781 -6.610 1.00 97.06 87 TRP A N 1
ATOM 667 C CA . TRP A 1 87 ? 1.801 -7.791 -5.535 1.00 97.06 87 TRP A CA 1
ATOM 668 C C . TRP A 1 87 ? 2.963 -8.037 -4.568 1.00 97.06 87 TRP A C 1
ATOM 670 O O . TRP A 1 87 ? 3.719 -7.117 -4.270 1.00 97.06 87 TRP A O 1
ATOM 680 N N . SER A 1 88 ? 3.173 -9.281 -4.130 1.00 94.88 88 SER A N 1
ATOM 681 C CA . SER A 1 88 ? 4.257 -9.611 -3.194 1.00 94.88 88 SER A CA 1
ATOM 682 C C . SER A 1 88 ? 5.648 -9.364 -3.791 1.00 94.88 88 SER A C 1
ATOM 684 O O . SER A 1 88 ? 6.549 -8.910 -3.091 1.00 94.88 88 SER A O 1
ATOM 686 N N . GLU A 1 89 ? 5.834 -9.613 -5.092 1.00 96.44 89 GLU A N 1
ATOM 687 C CA . GLU A 1 89 ? 7.107 -9.344 -5.774 1.00 96.44 89 GLU A CA 1
ATOM 688 C C . GLU A 1 89 ? 7.342 -7.842 -5.978 1.00 96.44 89 GLU A C 1
ATOM 690 O O . GLU A 1 89 ? 8.465 -7.361 -5.792 1.00 96.44 89 GLU A O 1
ATOM 695 N N . ALA A 1 90 ? 6.288 -7.090 -6.312 1.00 96.88 90 ALA A N 1
ATOM 696 C CA . ALA A 1 90 ? 6.335 -5.631 -6.392 1.00 96.88 90 ALA A CA 1
ATOM 697 C C . ALA A 1 90 ? 6.744 -5.023 -5.038 1.00 96.88 90 ALA A C 1
ATOM 699 O O . ALA A 1 90 ? 7.700 -4.248 -4.955 1.00 96.88 90 ALA A O 1
ATOM 700 N N . ALA A 1 91 ? 6.088 -5.459 -3.961 1.00 96.38 91 ALA A N 1
ATOM 701 C CA . ALA A 1 91 ? 6.362 -5.011 -2.603 1.00 96.38 91 ALA A CA 1
ATOM 702 C C . ALA A 1 91 ? 7.787 -5.357 -2.140 1.00 96.38 91 ALA A C 1
ATOM 704 O O . ALA A 1 91 ? 8.468 -4.523 -1.540 1.00 96.38 91 ALA A O 1
ATOM 705 N N . ALA A 1 92 ? 8.271 -6.565 -2.450 1.00 94.81 92 ALA A N 1
ATOM 706 C CA . ALA A 1 92 ? 9.636 -6.978 -2.133 1.00 94.81 92 ALA A CA 1
ATOM 707 C C . ALA A 1 92 ? 10.679 -6.114 -2.856 1.00 94.81 92 ALA A C 1
ATOM 709 O O . ALA A 1 92 ? 11.665 -5.711 -2.239 1.00 94.81 92 ALA A O 1
ATOM 710 N N . THR A 1 93 ? 10.429 -5.781 -4.127 1.00 95.19 93 THR A N 1
ATOM 711 C CA . THR A 1 93 ? 11.298 -4.902 -4.925 1.00 95.19 93 THR A CA 1
ATOM 712 C C . THR A 1 93 ? 11.386 -3.505 -4.303 1.00 95.19 93 THR A C 1
ATOM 714 O O . THR A 1 93 ? 12.485 -2.988 -4.104 1.00 95.19 93 THR A O 1
ATOM 717 N N . LEU A 1 94 ? 10.243 -2.922 -3.921 1.00 94.12 94 LEU A N 1
ATOM 718 C CA . LEU A 1 94 ? 10.185 -1.618 -3.251 1.00 94.12 94 LEU A CA 1
ATOM 719 C C . LEU A 1 94 ? 10.879 -1.634 -1.884 1.00 94.12 94 LEU A C 1
ATOM 721 O O . LEU A 1 94 ? 11.616 -0.705 -1.566 1.00 94.12 94 LEU A O 1
ATOM 725 N N . ARG A 1 95 ? 10.687 -2.693 -1.086 1.00 91.94 95 ARG A N 1
ATOM 726 C CA . ARG A 1 95 ? 11.348 -2.839 0.221 1.00 91.94 95 ARG A CA 1
ATOM 727 C C . ARG A 1 95 ? 12.867 -2.855 0.076 1.00 91.94 95 ARG A C 1
ATOM 729 O O . ARG A 1 95 ? 13.543 -2.103 0.767 1.00 91.94 95 ARG A O 1
ATOM 736 N N . THR A 1 96 ? 13.395 -3.669 -0.840 1.00 90.56 96 THR A N 1
ATOM 737 C CA . THR A 1 96 ? 14.841 -3.731 -1.090 1.00 90.56 96 THR A CA 1
ATOM 738 C C . THR A 1 96 ? 15.404 -2.367 -1.481 1.00 90.56 96 THR A C 1
ATOM 740 O O . THR A 1 96 ? 16.485 -2.008 -1.024 1.00 90.56 96 THR A O 1
ATOM 743 N N . GLU A 1 97 ? 14.681 -1.582 -2.281 1.00 88.88 97 GLU A N 1
ATOM 744 C CA . GLU A 1 97 ? 15.145 -0.244 -2.652 1.00 88.88 97 GLU A CA 1
ATOM 745 C C . GLU A 1 97 ? 15.032 0.765 -1.492 1.00 88.88 97 GLU A C 1
ATOM 747 O O . GLU A 1 97 ? 15.936 1.579 -1.294 1.00 88.88 97 GLU A O 1
ATOM 752 N N . ALA A 1 98 ? 13.986 0.673 -0.666 1.00 86.50 98 ALA A N 1
ATOM 753 C CA . ALA A 1 98 ? 13.811 1.514 0.520 1.00 86.50 98 ALA A CA 1
ATOM 754 C C . ALA A 1 98 ? 14.840 1.233 1.635 1.00 86.50 98 ALA A C 1
ATOM 756 O O . ALA A 1 98 ? 15.136 2.125 2.436 1.00 86.50 98 ALA A O 1
ATOM 757 N N . ASP A 1 99 ? 15.410 0.025 1.691 1.00 80.50 99 ASP A N 1
ATOM 758 C CA . ASP A 1 99 ? 16.527 -0.309 2.588 1.00 80.50 99 ASP A CA 1
ATOM 759 C C . ASP A 1 99 ? 17.839 0.348 2.133 1.00 80.50 99 ASP A C 1
ATOM 761 O O . ASP A 1 99 ? 18.690 0.703 2.951 1.00 80.50 99 ASP A O 1
ATOM 765 N N . LEU A 1 100 ? 17.998 0.565 0.824 1.00 77.50 100 LEU A N 1
ATOM 766 C CA . LEU A 1 100 ? 19.157 1.248 0.247 1.00 77.50 100 LEU A CA 1
ATOM 767 C C . LEU A 1 100 ? 19.073 2.776 0.399 1.00 77.50 100 LEU A C 1
ATOM 769 O O . LEU A 1 100 ? 20.088 3.462 0.244 1.00 77.50 100 LEU A O 1
ATOM 773 N N . ARG A 1 101 ? 17.886 3.323 0.705 1.00 70.69 101 ARG A N 1
ATOM 774 C CA . ARG A 1 101 ? 17.628 4.768 0.785 1.00 70.69 101 ARG A CA 1
ATOM 775 C C . ARG A 1 101 ? 16.849 5.170 2.034 1.00 70.69 101 ARG A C 1
ATOM 777 O O . ARG A 1 101 ? 15.664 4.885 2.194 1.00 70.69 101 ARG A O 1
ATOM 784 N N . ALA A 1 102 ? 17.509 5.940 2.895 1.00 56.84 102 ALA A N 1
ATOM 785 C CA . ALA A 1 102 ? 16.972 6.346 4.192 1.00 56.84 102 ALA A CA 1
ATOM 786 C C . ALA A 1 102 ? 15.726 7.261 4.132 1.00 56.84 102 ALA A C 1
ATOM 788 O O . ALA A 1 102 ? 15.012 7.331 5.127 1.00 56.84 102 ALA A O 1
ATOM 789 N N . ASP A 1 103 ? 15.432 7.914 3.000 1.00 61.28 103 ASP A N 1
ATOM 790 C CA . ASP A 1 103 ? 14.445 9.013 2.930 1.00 61.28 103 ASP A CA 1
ATOM 791 C C . ASP A 1 103 ? 13.199 8.729 2.064 1.00 61.28 103 ASP A C 1
ATOM 793 O O . ASP A 1 103 ? 12.453 9.629 1.698 1.00 61.28 103 ASP A O 1
ATOM 797 N N . GLU A 1 104 ? 12.931 7.468 1.712 1.00 72.81 104 GLU A N 1
ATOM 798 C CA . GLU A 1 104 ? 11.794 7.139 0.834 1.00 72.81 104 GLU A CA 1
ATOM 799 C C . GLU A 1 104 ? 10.575 6.577 1.594 1.00 72.81 104 GLU A C 1
ATOM 801 O O . GLU A 1 104 ? 10.215 5.405 1.468 1.00 72.81 104 GLU A O 1
ATOM 806 N N . SER A 1 105 ? 9.909 7.411 2.403 1.00 75.19 105 SER A N 1
ATOM 807 C CA . SER A 1 105 ? 8.664 7.017 3.099 1.00 75.19 105 SER A CA 1
ATOM 808 C C . SER A 1 105 ? 7.515 6.682 2.136 1.00 75.19 105 SER A C 1
ATOM 810 O O . SER A 1 105 ? 6.710 5.789 2.404 1.00 75.19 105 SER A O 1
ATOM 812 N N . THR A 1 106 ? 7.466 7.342 0.978 1.00 82.75 106 THR A N 1
ATOM 813 C CA . THR A 1 106 ? 6.491 7.085 -0.092 1.00 82.75 106 THR A CA 1
ATOM 814 C C . THR A 1 106 ? 6.669 5.697 -0.710 1.00 82.75 106 THR A C 1
ATOM 816 O O . THR A 1 106 ? 5.677 5.002 -0.938 1.00 82.75 106 THR A O 1
ATOM 819 N N . THR A 1 107 ? 7.915 5.252 -0.908 1.00 89.06 107 THR A N 1
ATOM 820 C CA . THR A 1 107 ? 8.259 3.900 -1.382 1.00 89.06 107 THR A CA 1
ATOM 821 C C . THR A 1 107 ? 7.791 2.837 -0.387 1.00 89.06 107 THR A C 1
ATOM 823 O O . THR A 1 107 ? 7.153 1.862 -0.784 1.00 89.06 107 THR A O 1
ATOM 826 N N . LEU A 1 108 ? 8.003 3.055 0.917 1.00 92.88 108 LEU A N 1
ATOM 827 C CA . LEU A 1 108 ? 7.514 2.156 1.973 1.00 92.88 108 LEU A CA 1
ATOM 828 C C . LEU A 1 108 ? 5.980 2.084 2.013 1.00 92.88 108 LEU A C 1
ATOM 830 O O . LEU A 1 108 ? 5.409 0.997 2.107 1.00 92.88 108 LEU A O 1
ATOM 834 N N . ALA A 1 109 ? 5.293 3.220 1.876 1.00 92.88 109 ALA A N 1
ATOM 835 C CA . ALA A 1 109 ? 3.833 3.257 1.824 1.00 92.88 109 ALA A CA 1
ATOM 836 C C . ALA A 1 109 ? 3.269 2.540 0.582 1.00 92.88 109 ALA A C 1
ATOM 838 O O . ALA A 1 109 ? 2.230 1.875 0.664 1.00 92.88 109 ALA A O 1
ATOM 839 N N . ARG A 1 110 ? 3.953 2.642 -0.569 1.00 94.19 110 ARG A N 1
ATOM 840 C CA . ARG A 1 110 ? 3.606 1.900 -1.791 1.00 94.19 110 ARG A CA 1
ATOM 841 C C . ARG A 1 110 ? 3.816 0.395 -1.600 1.00 94.19 110 ARG A C 1
ATOM 843 O O . ARG A 1 110 ? 2.911 -0.368 -1.932 1.00 94.19 110 ARG A O 1
ATOM 850 N N . ALA A 1 111 ? 4.931 -0.013 -0.989 1.00 96.12 111 ALA A N 1
ATOM 851 C CA . ALA A 1 111 ? 5.214 -1.413 -0.669 1.00 96.12 111 ALA A CA 1
ATOM 852 C C . ALA A 1 111 ? 4.151 -2.009 0.264 1.00 96.12 111 ALA A C 1
ATOM 854 O O . ALA A 1 111 ? 3.649 -3.100 0.013 1.00 96.12 111 ALA A O 1
ATOM 855 N N . ALA A 1 112 ? 3.750 -1.269 1.303 1.00 96.56 112 ALA A N 1
ATOM 856 C CA . ALA A 1 112 ? 2.683 -1.687 2.206 1.00 96.56 112 ALA A CA 1
ATOM 857 C C . ALA A 1 112 ? 1.354 -1.931 1.478 1.00 96.56 112 ALA A C 1
ATOM 859 O O . ALA A 1 112 ? 0.700 -2.942 1.717 1.00 96.56 112 ALA A O 1
ATOM 860 N N . ARG A 1 113 ? 0.958 -1.032 0.564 1.00 96.00 113 ARG A N 1
ATOM 861 C CA . ARG A 1 113 ? -0.243 -1.224 -0.268 1.00 96.00 113 ARG A CA 1
ATOM 862 C C . ARG A 1 113 ? -0.155 -2.525 -1.069 1.00 96.00 113 ARG A C 1
ATOM 864 O O . ARG A 1 113 ? -1.153 -3.237 -1.159 1.00 96.00 113 ARG A O 1
ATOM 871 N N . ASP A 1 114 ? 0.998 -2.827 -1.654 1.00 97.12 114 ASP A N 1
ATOM 872 C CA . ASP A 1 114 ? 1.165 -4.055 -2.431 1.00 97.12 114 ASP A CA 1
ATOM 873 C C . ASP A 1 114 ? 1.131 -5.304 -1.543 1.00 97.12 114 ASP A C 1
ATOM 875 O O . ASP A 1 114 ? 0.419 -6.252 -1.866 1.00 97.12 114 ASP A O 1
ATOM 879 N N . TYR A 1 115 ? 1.758 -5.286 -0.364 1.00 97.62 115 TYR A N 1
ATOM 880 C CA . TYR A 1 115 ? 1.593 -6.371 0.609 1.00 97.62 115 TYR A CA 1
ATOM 881 C C . TYR A 1 115 ? 0.128 -6.562 1.038 1.00 97.62 115 TYR A C 1
ATOM 883 O O . TYR A 1 115 ? -0.346 -7.696 1.075 1.00 97.62 115 TYR A O 1
ATOM 891 N N . LEU A 1 116 ? -0.634 -5.481 1.255 1.00 96.56 116 LEU A N 1
ATOM 892 C CA . LEU A 1 116 ? -2.072 -5.558 1.557 1.00 96.56 116 LEU A CA 1
ATOM 893 C C . LEU A 1 116 ? -2.880 -6.198 0.421 1.00 96.56 116 LEU A C 1
ATOM 895 O O . LEU A 1 116 ? -3.750 -7.030 0.682 1.00 96.56 116 LEU A O 1
ATOM 899 N N . LYS A 1 117 ? -2.594 -5.848 -0.840 1.00 95.62 117 LYS A N 1
ATOM 900 C CA . LYS A 1 117 ? -3.223 -6.490 -2.008 1.00 95.62 117 LYS A CA 1
ATOM 901 C C . LYS A 1 117 ? -2.855 -7.972 -2.113 1.00 95.62 117 LYS A C 1
ATOM 903 O O . LYS A 1 117 ? -3.709 -8.782 -2.461 1.00 95.62 117 LYS A O 1
ATOM 908 N N . GLY A 1 118 ? -1.620 -8.320 -1.757 1.00 95.00 118 GLY A N 1
ATOM 909 C CA . GLY A 1 118 ? -1.145 -9.698 -1.623 1.00 95.00 118 GLY A CA 1
ATOM 910 C C . GLY A 1 118 ? -1.608 -10.421 -0.352 1.00 95.00 118 GLY A C 1
ATOM 911 O O . GLY A 1 118 ? -1.236 -11.573 -0.164 1.00 95.00 118 GLY A O 1
ATOM 912 N N . GLN A 1 119 ? -2.408 -9.775 0.508 1.00 95.00 119 GLN A N 1
ATOM 913 C CA . GLN A 1 119 ? -2.890 -10.298 1.796 1.00 95.00 119 GLN A CA 1
ATOM 914 C C . GLN A 1 119 ? -1.786 -10.658 2.810 1.00 95.00 119 GLN A C 1
ATOM 916 O O . GLN A 1 119 ? -2.040 -11.389 3.768 1.00 95.00 119 GLN A O 1
ATOM 921 N N . ASP A 1 120 ? -0.583 -10.110 2.644 1.00 96.38 120 ASP A N 1
ATOM 922 C CA . ASP A 1 120 ? 0.520 -10.230 3.598 1.00 96.38 120 ASP A CA 1
ATOM 923 C C . ASP A 1 120 ? 0.458 -9.072 4.604 1.00 96.38 120 ASP A C 1
ATOM 925 O O . ASP A 1 120 ? 1.113 -8.034 4.472 1.00 96.38 120 ASP A O 1
ATOM 929 N N . TYR A 1 121 ? -0.426 -9.219 5.590 1.00 95.06 121 TYR A N 1
ATOM 930 C CA . TYR A 1 121 ? -0.701 -8.164 6.565 1.00 95.06 121 TYR A CA 1
ATOM 931 C C . TYR A 1 121 ? 0.491 -7.875 7.485 1.00 95.06 121 TYR A C 1
ATOM 933 O O . TYR A 1 121 ? 0.676 -6.726 7.873 1.00 95.06 121 TYR A O 1
ATOM 941 N N . GLU A 1 122 ? 1.308 -8.884 7.801 1.00 96.25 122 GLU A N 1
ATOM 942 C CA . GLU A 1 122 ? 2.483 -8.724 8.665 1.00 96.25 122 GLU A CA 1
ATOM 943 C C . GLU A 1 122 ? 3.559 -7.887 7.962 1.00 96.25 122 GLU A C 1
ATOM 945 O O . GLU A 1 122 ? 4.072 -6.917 8.524 1.00 96.25 122 GLU A O 1
ATOM 950 N N . ALA A 1 123 ? 3.865 -8.197 6.696 1.00 95.94 123 ALA A N 1
ATOM 951 C CA . ALA A 1 123 ? 4.804 -7.390 5.926 1.00 95.94 123 ALA A CA 1
ATOM 952 C C . ALA A 1 123 ? 4.269 -5.967 5.691 1.00 95.94 123 ALA A C 1
ATOM 954 O O . ALA A 1 123 ? 5.031 -4.999 5.774 1.00 95.94 123 ALA A O 1
ATOM 955 N N . ALA A 1 124 ? 2.962 -5.813 5.450 1.00 97.12 124 ALA A N 1
ATOM 956 C CA . ALA A 1 124 ? 2.333 -4.500 5.330 1.00 97.12 124 ALA A CA 1
ATOM 957 C C . ALA A 1 124 ? 2.465 -3.658 6.612 1.00 97.12 124 ALA A C 1
ATOM 959 O O . ALA A 1 124 ? 2.804 -2.475 6.528 1.00 97.12 124 ALA A O 1
ATOM 960 N N . GLU A 1 125 ? 2.241 -4.259 7.785 1.00 97.75 125 GLU A N 1
ATOM 961 C CA . GLU A 1 125 ? 2.400 -3.618 9.096 1.00 97.75 125 GLU A CA 1
ATOM 962 C C . GLU A 1 125 ? 3.819 -3.070 9.266 1.00 97.75 125 GLU A C 1
ATOM 964 O O . GLU A 1 125 ? 4.004 -1.881 9.538 1.00 97.75 125 GLU A O 1
ATOM 969 N N . GLN A 1 126 ? 4.827 -3.913 9.018 1.00 96.44 126 GLN A N 1
ATOM 970 C CA . GLN A 1 126 ? 6.236 -3.540 9.141 1.00 96.44 126 GLN A CA 1
ATOM 971 C C . GLN A 1 126 ? 6.587 -2.351 8.238 1.00 96.44 126 GLN A C 1
ATOM 973 O O . GLN A 1 126 ? 7.276 -1.425 8.670 1.00 96.44 126 GLN A O 1
ATOM 978 N N . MET A 1 127 ? 6.089 -2.341 6.997 1.00 96.12 127 MET A N 1
ATOM 979 C CA . MET A 1 127 ? 6.334 -1.244 6.056 1.00 96.12 127 MET A CA 1
ATOM 980 C C . MET A 1 127 ? 5.629 0.055 6.470 1.00 96.12 127 MET A C 1
ATOM 982 O O . MET A 1 127 ? 6.232 1.124 6.378 1.00 96.12 127 MET A O 1
ATOM 986 N N . LEU A 1 128 ? 4.387 -0.012 6.964 1.00 96.75 128 LEU A N 1
ATOM 987 C CA . LEU A 1 128 ? 3.659 1.169 7.449 1.00 96.75 128 LEU A CA 1
ATOM 988 C C . LEU A 1 128 ? 4.299 1.758 8.706 1.00 96.75 128 LEU A C 1
ATOM 990 O O . LEU A 1 128 ? 4.435 2.976 8.802 1.00 96.75 128 LEU A O 1
ATOM 994 N N . LEU A 1 129 ? 4.738 0.915 9.642 1.00 96.44 129 LEU A N 1
ATOM 995 C CA . LEU A 1 129 ? 5.471 1.353 10.829 1.00 96.44 129 LEU A CA 1
ATOM 996 C C . LEU A 1 129 ? 6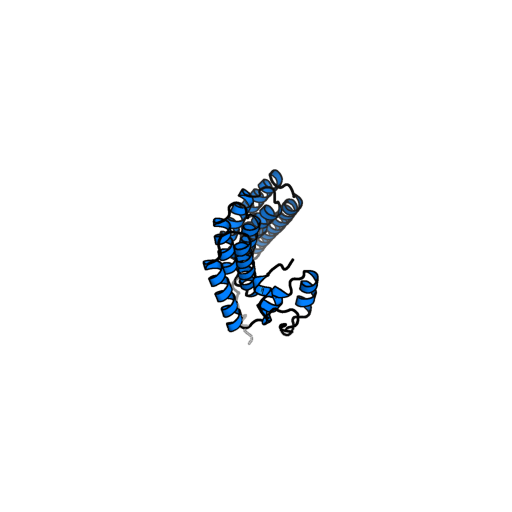.800 2.012 10.448 1.00 96.44 129 LEU A C 1
ATOM 998 O O . LEU A 1 129 ? 7.108 3.100 10.934 1.00 96.44 129 LEU A O 1
ATOM 1002 N N . ALA A 1 130 ? 7.561 1.404 9.533 1.00 93.81 130 ALA A N 1
ATOM 1003 C CA . ALA A 1 130 ? 8.797 1.993 9.026 1.00 93.81 130 ALA A CA 1
ATOM 1004 C C . ALA A 1 130 ? 8.552 3.350 8.341 1.00 93.81 130 ALA A C 1
ATOM 1006 O O . ALA A 1 130 ? 9.321 4.289 8.550 1.00 93.81 130 ALA A O 1
ATOM 1007 N N . ALA A 1 131 ? 7.468 3.482 7.569 1.00 93.94 131 ALA A N 1
ATOM 1008 C CA . ALA A 1 131 ? 7.076 4.748 6.955 1.00 93.94 131 ALA A CA 1
ATOM 1009 C C . ALA A 1 131 ? 6.700 5.802 8.011 1.00 93.94 131 ALA A C 1
ATOM 1011 O O . ALA A 1 131 ? 7.171 6.933 7.933 1.00 93.94 131 ALA A O 1
ATOM 1012 N N . LEU A 1 132 ? 5.925 5.428 9.035 1.00 94.38 132 LEU A N 1
ATOM 1013 C CA . LEU A 1 132 ? 5.519 6.315 10.132 1.00 94.38 132 LEU A CA 1
ATOM 1014 C C . LEU A 1 132 ? 6.696 6.821 10.969 1.00 94.38 132 LEU A C 1
ATOM 1016 O O . LEU A 1 132 ? 6.681 7.967 11.405 1.00 94.38 132 LEU A O 1
ATOM 1020 N N . ILE A 1 133 ? 7.731 6.003 11.173 1.00 92.69 133 ILE A N 1
ATOM 1021 C CA . ILE A 1 133 ? 8.958 6.440 11.858 1.00 92.69 133 ILE A CA 1
ATOM 1022 C C . ILE A 1 133 ? 9.645 7.573 11.081 1.00 92.69 133 ILE A C 1
ATOM 1024 O O . ILE A 1 133 ? 10.212 8.477 11.694 1.00 92.69 133 ILE A O 1
ATOM 1028 N N . ARG A 1 134 ? 9.596 7.535 9.741 1.00 90.69 134 ARG A N 1
ATOM 1029 C CA . ARG A 1 134 ? 10.220 8.543 8.867 1.00 90.69 134 ARG A CA 1
ATOM 1030 C C . ARG A 1 134 ? 9.340 9.784 8.687 1.00 90.69 134 ARG A C 1
ATOM 1032 O O . ARG A 1 134 ? 9.855 10.895 8.690 1.00 90.69 134 ARG A O 1
ATOM 1039 N N . THR A 1 135 ? 8.028 9.599 8.553 1.00 91.88 135 THR A N 1
ATOM 1040 C CA . THR A 1 135 ? 7.046 10.675 8.335 1.00 91.88 135 THR A CA 1
ATOM 1041 C C . THR A 1 135 ? 5.861 10.535 9.295 1.00 91.88 135 THR A C 1
ATOM 1043 O O . THR A 1 135 ? 4.781 10.091 8.887 1.00 91.88 135 THR A O 1
ATOM 1046 N N . PRO A 1 136 ? 6.050 10.876 10.586 1.00 94.00 136 PRO A N 1
ATOM 1047 C CA . PRO A 1 136 ? 5.009 10.759 11.611 1.00 94.00 136 PRO A CA 1
ATOM 1048 C C . PRO A 1 136 ? 3.903 11.812 11.468 1.00 94.00 136 PRO A C 1
ATOM 1050 O O . PRO A 1 136 ? 2.918 11.784 12.196 1.00 94.00 136 PRO A O 1
ATOM 1053 N N . ASP A 1 137 ? 4.058 12.759 10.550 1.00 94.44 137 ASP A N 1
ATOM 1054 C CA . ASP A 1 137 ? 3.090 13.804 10.258 1.00 94.44 137 ASP A CA 1
ATOM 1055 C C . ASP A 1 137 ? 1.987 13.358 9.286 1.00 94.44 137 ASP A C 1
ATOM 1057 O O . ASP A 1 137 ? 1.005 14.080 9.154 1.00 94.44 137 ASP A O 1
ATOM 1061 N N . GLN A 1 138 ? 2.122 12.187 8.647 1.00 94.06 138 GLN A N 1
ATOM 1062 C CA . GLN A 1 138 ? 1.202 11.673 7.625 1.00 94.06 138 GLN A CA 1
ATOM 1063 C C . GLN A 1 138 ? 0.055 10.844 8.234 1.00 94.06 138 GLN A C 1
ATOM 1065 O O . GLN A 1 138 ? 0.167 9.635 8.465 1.00 94.06 138 GLN A O 1
ATOM 1070 N N . GLY A 1 139 ? -1.099 11.473 8.428 1.00 95.44 139 GLY A N 1
ATOM 1071 C CA . GLY A 1 139 ? -2.339 10.890 8.937 1.00 95.44 139 GLY A CA 1
ATOM 1072 C C . GLY A 1 139 ? -2.868 9.709 8.120 1.00 95.44 139 GLY A C 1
ATOM 1073 O O . GLY A 1 139 ? -3.433 8.771 8.689 1.00 95.44 139 GLY A O 1
ATOM 1074 N N . ASP A 1 140 ? -2.669 9.704 6.796 1.00 95.56 140 ASP A N 1
ATOM 1075 C CA . ASP A 1 140 ? -3.070 8.583 5.929 1.00 95.56 140 ASP A CA 1
ATOM 1076 C C . ASP A 1 140 ? -2.371 7.264 6.307 1.00 95.56 140 ASP A C 1
ATOM 1078 O O . ASP A 1 140 ? -2.998 6.204 6.237 1.00 95.56 140 ASP A O 1
ATOM 1082 N N . LEU A 1 141 ? -1.116 7.318 6.773 1.00 96.56 141 LEU A N 1
ATOM 1083 C CA . LEU A 1 141 ? -0.371 6.132 7.207 1.00 96.56 141 LEU A CA 1
ATOM 1084 C C . LEU A 1 141 ? -0.960 5.534 8.490 1.00 96.56 141 LEU A C 1
ATOM 1086 O O . LEU A 1 141 ? -1.153 4.319 8.561 1.00 96.56 141 LEU A O 1
ATOM 1090 N N . TYR A 1 142 ? -1.324 6.375 9.464 1.00 98.25 142 TYR A N 1
ATOM 1091 C CA . TYR A 1 142 ? -2.026 5.928 10.672 1.00 98.25 142 TYR A CA 1
ATOM 1092 C C . TYR A 1 142 ? -3.377 5.297 10.334 1.00 98.25 142 TYR A C 1
ATOM 1094 O O . TYR A 1 142 ? -3.702 4.233 10.861 1.00 98.25 142 TYR A O 1
ATOM 1102 N N . ARG A 1 143 ? -4.152 5.911 9.425 1.00 97.94 143 ARG A N 1
ATOM 1103 C CA . ARG A 1 143 ? -5.437 5.345 8.987 1.00 97.94 143 ARG A CA 1
ATOM 1104 C C . ARG A 1 143 ? -5.246 3.967 8.362 1.00 97.94 143 ARG A C 1
ATOM 1106 O O . ARG A 1 143 ? -5.952 3.044 8.748 1.00 97.94 143 ARG A O 1
ATOM 1113 N N . LYS A 1 144 ? -4.318 3.826 7.411 1.00 97.62 144 LYS A N 1
ATOM 1114 C CA . LYS A 1 144 ? -4.043 2.547 6.735 1.00 97.62 144 LYS A CA 1
ATOM 1115 C C . LYS A 1 144 ? -3.647 1.463 7.731 1.00 97.62 144 LYS A C 1
ATOM 1117 O O . LYS A 1 144 ? -4.227 0.385 7.718 1.00 97.62 144 LYS A O 1
ATOM 1122 N N . LEU A 1 145 ? -2.719 1.768 8.636 1.00 98.25 145 LEU A N 1
ATOM 1123 C CA . LEU A 1 145 ? -2.278 0.813 9.650 1.00 98.25 145 LEU A CA 1
ATOM 1124 C C . LEU A 1 145 ? -3.434 0.394 10.576 1.00 98.25 145 LEU A C 1
ATOM 1126 O O . LEU A 1 145 ? -3.639 -0.789 10.825 1.00 98.25 145 LEU A O 1
ATOM 1130 N N . ALA A 1 146 ? -4.251 1.342 11.030 1.00 98.38 146 ALA A N 1
ATOM 1131 C CA . ALA A 1 146 ? -5.384 1.034 11.894 1.00 98.38 146 ALA A CA 1
ATOM 1132 C C . ALA A 1 146 ? -6.505 0.258 11.178 1.00 98.38 146 ALA A C 1
ATOM 1134 O O . ALA A 1 146 ? -7.019 -0.718 11.716 1.00 98.38 146 ALA A O 1
ATOM 1135 N N . VAL A 1 147 ? -6.907 0.686 9.980 1.00 98.19 147 VAL A N 1
ATOM 1136 C CA . VAL A 1 147 ? -8.106 0.185 9.287 1.00 98.19 147 VAL A CA 1
ATOM 1137 C C . VAL A 1 147 ? -7.816 -1.046 8.431 1.00 98.19 147 VAL A C 1
ATOM 1139 O O . VAL A 1 147 ? -8.600 -2.004 8.435 1.00 98.19 147 VAL A O 1
ATOM 1142 N N . ASP A 1 148 ? -6.721 -1.011 7.675 1.00 97.50 148 ASP A N 1
ATOM 1143 C CA . ASP A 1 148 ? -6.429 -2.000 6.636 1.00 97.50 148 ASP A CA 1
ATOM 1144 C C . ASP A 1 148 ? -5.594 -3.171 7.171 1.00 97.50 148 ASP A C 1
ATOM 1146 O O . ASP A 1 148 ? -5.655 -4.261 6.600 1.00 97.50 148 ASP A O 1
ATOM 1150 N N . VAL A 1 149 ? -4.886 -2.973 8.292 1.00 98.00 149 VAL A N 1
ATOM 1151 C CA . VAL A 1 149 ? -4.146 -4.024 9.011 1.00 98.00 149 VAL A CA 1
ATOM 1152 C C . VAL A 1 149 ? -4.903 -4.448 10.276 1.00 98.00 149 VAL A C 1
ATOM 1154 O O . VAL A 1 149 ? -5.581 -5.476 10.259 1.00 98.00 149 VAL A O 1
ATOM 1157 N N . TYR A 1 150 ? -4.865 -3.652 11.350 1.00 98.12 150 TYR A N 1
ATOM 1158 C CA . TYR A 1 150 ? -5.318 -4.107 12.673 1.00 98.12 150 TYR A CA 1
ATOM 1159 C C . TYR A 1 150 ? -6.829 -4.371 12.754 1.00 98.12 150 TYR A C 1
ATOM 1161 O O . TYR A 1 150 ? -7.259 -5.477 13.084 1.00 98.12 150 TYR A O 1
ATOM 1169 N N . ALA A 1 151 ? -7.670 -3.403 12.378 1.00 97.38 151 ALA A N 1
ATOM 1170 C CA . ALA A 1 151 ? -9.123 -3.569 12.449 1.00 97.38 151 ALA A CA 1
ATOM 1171 C C . ALA A 1 151 ? -9.643 -4.635 11.475 1.00 97.38 151 ALA A C 1
ATOM 1173 O O . ALA A 1 151 ? -10.670 -5.261 11.731 1.00 97.38 151 ALA A O 1
ATOM 1174 N N . ARG A 1 152 ? -8.941 -4.867 10.358 1.00 95.00 152 ARG A N 1
ATOM 1175 C CA . ARG A 1 152 ? -9.261 -5.947 9.416 1.00 95.00 152 ARG A CA 1
ATOM 1176 C C . ARG A 1 152 ? -9.053 -7.330 10.036 1.00 95.00 152 ARG A C 1
ATOM 1178 O O . ARG A 1 152 ? -9.810 -8.245 9.728 1.00 95.00 152 ARG A O 1
ATOM 1185 N N . GLN A 1 153 ? -8.065 -7.465 10.915 1.00 94.25 153 GLN A N 1
ATOM 1186 C CA . GLN A 1 153 ? -7.801 -8.681 11.688 1.00 94.25 153 GLN A CA 1
ATOM 1187 C C . GLN A 1 153 ? -8.660 -8.782 12.962 1.00 94.25 153 GLN A C 1
ATOM 1189 O O . GLN A 1 153 ? -8.583 -9.778 13.675 1.00 94.25 153 GLN A O 1
ATOM 1194 N N . GLY A 1 154 ? -9.493 -7.774 13.247 1.00 95.56 154 GLY A N 1
ATOM 1195 C CA . GLY A 1 154 ? -10.3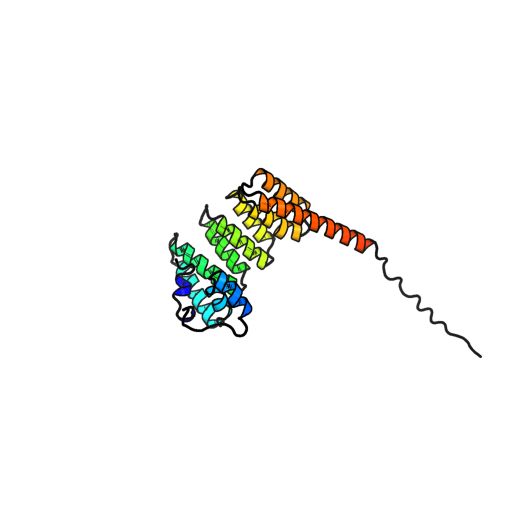02 -7.697 14.465 1.00 95.56 154 GLY A CA 1
ATOM 1196 C C . GLY A 1 154 ? -9.547 -7.175 15.691 1.00 95.56 154 GLY A C 1
ATOM 1197 O O . GLY A 1 154 ? -10.127 -7.123 16.776 1.00 95.56 154 GLY A O 1
ATOM 1198 N N . ASP A 1 155 ? -8.292 -6.740 15.539 1.00 97.50 155 ASP A N 1
ATOM 1199 C CA . ASP A 1 155 ? -7.520 -6.103 16.609 1.00 97.50 155 ASP A CA 1
ATOM 1200 C C . ASP A 1 155 ? -7.896 -4.619 16.737 1.00 97.50 155 ASP A C 1
ATOM 1202 O O . ASP A 1 155 ? -7.166 -3.694 16.369 1.00 97.50 155 ASP A O 1
ATOM 1206 N N . PHE A 1 156 ? -9.113 -4.382 17.225 1.00 97.75 156 PHE A N 1
ATOM 1207 C CA . PHE A 1 156 ? -9.615 -3.033 17.472 1.00 97.75 156 PHE A CA 1
ATOM 1208 C C . PHE A 1 156 ? -8.793 -2.258 18.520 1.00 97.75 156 PHE A C 1
ATOM 1210 O O . PHE A 1 156 ? -8.561 -1.070 18.293 1.00 97.75 156 PHE A O 1
ATOM 1217 N N . PRO A 1 157 ? -8.297 -2.866 19.621 1.00 98.00 157 PRO A N 1
ATOM 1218 C CA . PRO A 1 157 ? -7.424 -2.167 20.565 1.00 98.00 157 PRO A CA 1
ATOM 1219 C C . PRO A 1 157 ? -6.144 -1.610 19.926 1.00 98.00 157 PRO A C 1
ATOM 1221 O O . PRO A 1 157 ? -5.805 -0.447 20.168 1.00 98.00 157 PRO A O 1
ATOM 1224 N N . ALA A 1 158 ? -5.451 -2.389 19.087 1.00 97.88 158 ALA A N 1
ATOM 1225 C CA . ALA A 1 158 ? -4.273 -1.893 18.375 1.00 97.88 158 ALA A CA 1
ATOM 1226 C C . ALA A 1 158 ? -4.644 -0.778 17.386 1.00 97.88 158 ALA A C 1
ATOM 1228 O O . ALA A 1 158 ? -3.993 0.271 17.366 1.00 97.88 158 ALA A O 1
ATOM 1229 N N . ALA A 1 159 ? -5.736 -0.951 16.631 1.00 98.38 159 ALA A N 1
ATOM 1230 C CA . ALA A 1 159 ? -6.228 0.059 15.696 1.00 98.38 159 ALA A CA 1
ATOM 1231 C C . ALA A 1 159 ? -6.532 1.405 16.384 1.00 98.38 159 ALA A C 1
ATOM 1233 O O . ALA A 1 159 ? -6.109 2.460 15.909 1.00 98.38 159 ALA A O 1
ATOM 1234 N N . GLU A 1 160 ? -7.218 1.381 17.529 1.00 98.31 160 GLU A N 1
ATOM 1235 C CA . GLU A 1 160 ? -7.525 2.577 18.322 1.00 98.31 160 GLU A CA 1
ATOM 1236 C C . GLU A 1 160 ? -6.251 3.241 18.872 1.00 98.31 160 GLU A C 1
ATOM 1238 O O . GLU A 1 160 ? -6.122 4.466 18.823 1.00 98.31 160 GLU A O 1
ATOM 1243 N N . SER A 1 161 ? -5.273 2.452 19.331 1.00 98.31 161 SER A N 1
ATOM 1244 C CA . SER A 1 161 ? -3.986 2.972 19.810 1.00 98.31 161 SER A CA 1
ATOM 1245 C C . SER A 1 161 ? -3.203 3.694 18.708 1.00 98.31 161 SER A C 1
ATOM 1247 O O . SER A 1 161 ? -2.654 4.775 18.938 1.00 98.31 161 SER A O 1
ATOM 1249 N N . VAL A 1 162 ? -3.176 3.134 17.495 1.00 98.25 162 VAL A N 1
ATOM 1250 C CA . VAL A 1 162 ? -2.539 3.762 16.326 1.00 98.25 162 VAL A CA 1
ATOM 1251 C C . VAL A 1 162 ? -3.209 5.085 15.980 1.00 98.25 162 VAL A C 1
ATOM 1253 O O . VAL A 1 162 ? -2.521 6.077 15.749 1.00 98.25 162 VAL A O 1
ATOM 1256 N N . LEU A 1 163 ? -4.541 5.136 15.978 1.00 98.25 163 LEU A N 1
ATOM 1257 C CA . LEU A 1 163 ? -5.271 6.367 15.673 1.00 98.25 163 LEU A CA 1
ATOM 1258 C C . LEU A 1 163 ? -5.060 7.434 16.748 1.00 98.25 163 LEU A C 1
ATOM 1260 O O . LEU A 1 163 ? -4.820 8.588 16.407 1.00 98.25 163 LEU A O 1
ATOM 1264 N N . ALA A 1 164 ? -5.023 7.052 18.026 1.00 97.94 164 ALA A N 1
ATOM 1265 C CA . ALA A 1 164 ? -4.678 7.964 19.115 1.00 97.94 164 ALA A CA 1
ATOM 1266 C C . ALA A 1 164 ? -3.236 8.498 19.007 1.00 97.94 164 ALA A C 1
ATOM 1268 O O . ALA A 1 164 ? -2.947 9.614 19.443 1.00 97.94 164 ALA A O 1
ATOM 1269 N N . ALA A 1 165 ? -2.304 7.721 18.444 1.00 97.62 165 ALA A N 1
ATOM 1270 C CA . ALA A 1 165 ? -0.981 8.227 18.086 1.00 97.62 165 ALA A CA 1
ATOM 1271 C C . ALA A 1 165 ? -1.062 9.203 16.899 1.00 97.62 165 ALA A C 1
ATOM 1273 O O . ALA A 1 165 ? -0.442 10.265 16.956 1.00 97.62 165 ALA A O 1
ATOM 1274 N N . GLY A 1 166 ? -1.864 8.895 15.879 1.00 97.19 166 GLY A N 1
ATOM 1275 C CA . GLY A 1 166 ? -2.115 9.778 14.739 1.00 97.19 166 GLY A CA 1
ATOM 1276 C C . GLY A 1 166 ? -2.692 11.133 15.145 1.00 97.19 166 GLY A C 1
ATOM 1277 O O . GLY A 1 166 ? -2.203 12.157 14.690 1.00 97.19 166 GLY A O 1
ATOM 1278 N N . GLU A 1 167 ? -3.645 11.176 16.077 1.00 96.75 167 GLU A N 1
ATOM 1279 C CA . GLU A 1 167 ? -4.232 12.432 16.577 1.00 96.75 167 GLU A CA 1
ATOM 1280 C C . GLU A 1 167 ? -3.200 13.373 17.217 1.00 96.75 167 GLU A C 1
ATOM 1282 O O . GLU A 1 167 ? -3.383 14.589 17.217 1.00 96.75 167 GLU A O 1
ATOM 1287 N N . ARG A 1 168 ? -2.119 12.819 17.778 1.00 96.75 168 ARG A N 1
ATOM 1288 C CA . ARG A 1 168 ? -1.064 13.590 18.450 1.00 96.75 168 ARG A CA 1
ATOM 1289 C C . ARG A 1 168 ? 0.052 14.035 17.510 1.00 96.75 168 ARG A C 1
ATOM 1291 O O . ARG A 1 168 ? 0.701 15.033 17.807 1.00 96.75 168 ARG A O 1
ATOM 1298 N N . ASN A 1 169 ? 0.311 13.274 16.447 1.00 96.31 169 ASN A N 1
ATOM 1299 C CA . ASN A 1 169 ? 1.503 13.440 15.610 1.00 96.31 169 ASN A CA 1
ATOM 1300 C C . ASN A 1 169 ? 1.194 13.919 14.186 1.00 96.31 169 ASN A C 1
ATOM 1302 O O . ASN A 1 169 ? 2.011 14.632 13.607 1.00 96.31 169 ASN A O 1
ATOM 1306 N N . ALA A 1 170 ? 0.034 13.562 13.627 1.00 96.19 170 ALA A N 1
ATOM 1307 C CA . ALA A 1 170 ? -0.304 13.885 12.248 1.00 96.19 170 ALA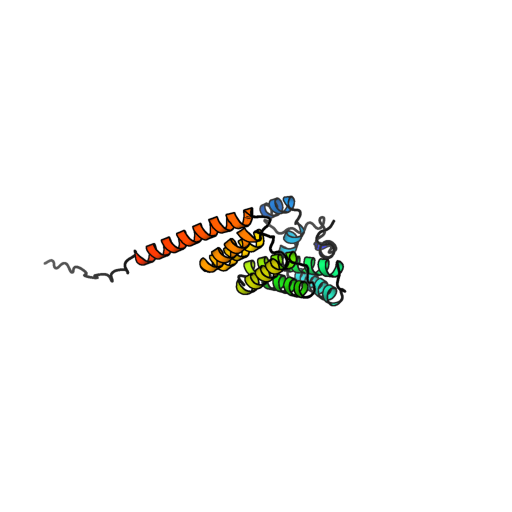 A CA 1
ATOM 1308 C C . ALA A 1 170 ? -0.600 15.381 12.068 1.00 96.19 170 ALA A C 1
ATOM 1310 O O . ALA A 1 170 ? -1.354 15.980 12.840 1.00 96.19 170 ALA A O 1
ATOM 1311 N N . LEU A 1 171 ? -0.055 15.971 11.003 1.00 94.44 171 LEU A N 1
ATOM 1312 C CA . LEU A 1 171 ? -0.397 17.327 10.572 1.00 94.44 171 LEU A CA 1
ATOM 1313 C C . LEU A 1 171 ? -1.692 17.327 9.747 1.00 94.44 171 LEU A C 1
ATOM 1315 O O . LEU A 1 171 ? -2.515 18.233 9.892 1.00 94.44 171 LEU A O 1
ATOM 1319 N N . ASP A 1 172 ? -1.922 16.299 8.927 1.00 92.06 172 ASP A N 1
ATOM 1320 C CA . ASP A 1 172 ? -3.195 16.052 8.249 1.00 92.06 172 ASP A CA 1
ATOM 1321 C C . ASP A 1 172 ? -4.094 15.145 9.105 1.00 92.06 172 ASP A C 1
ATOM 1323 O O . ASP A 1 172 ? -4.087 13.922 9.025 1.00 92.06 172 ASP A O 1
ATOM 1327 N N . SER A 1 173 ? -4.927 15.750 9.947 1.00 91.38 173 SER A N 1
ATOM 1328 C CA . SER A 1 173 ? -5.774 15.003 10.890 1.00 91.38 173 SER A CA 1
ATOM 1329 C C . SER A 1 173 ? -7.024 14.366 10.262 1.00 91.38 173 SER A C 1
ATOM 1331 O O . SER A 1 173 ? -7.621 13.457 10.840 1.00 91.38 173 SER A O 1
ATOM 1333 N N . VAL A 1 174 ? -7.438 14.798 9.064 1.00 96.62 174 VAL A N 1
ATOM 1334 C CA . VAL A 1 174 ? -8.677 14.322 8.414 1.00 96.62 174 VAL A CA 1
ATOM 1335 C C . VAL A 1 174 ? -8.677 12.802 8.168 1.00 96.62 174 VAL A C 1
ATOM 1337 O O . VAL A 1 174 ? -9.675 12.157 8.508 1.00 96.62 174 VAL A O 1
ATOM 1340 N N . PRO A 1 175 ? -7.610 12.181 7.621 1.00 97.25 175 PRO A N 1
ATOM 1341 C CA . PRO A 1 175 ? -7.555 10.728 7.476 1.00 97.25 175 PRO A CA 1
ATOM 1342 C C . PRO A 1 175 ? -7.630 9.979 8.810 1.00 97.25 175 PRO A C 1
ATOM 1344 O O . PRO A 1 175 ? -8.260 8.923 8.859 1.00 97.25 175 PRO A O 1
ATOM 1347 N N . VAL A 1 176 ? -7.050 10.531 9.881 1.00 97.75 176 VAL A N 1
ATOM 1348 C CA . VAL A 1 176 ? -7.079 9.928 11.223 1.00 97.75 176 VAL A CA 1
ATOM 1349 C C . VAL A 1 176 ? -8.513 9.864 11.742 1.00 97.75 176 VAL A C 1
ATOM 1351 O O . VAL A 1 176 ? -8.988 8.784 12.084 1.00 97.75 176 VAL A O 1
ATOM 1354 N N . PHE A 1 177 ? -9.258 10.973 11.702 1.00 97.69 177 PHE A N 1
ATOM 1355 C CA . PHE A 1 177 ? -10.656 10.979 12.148 1.00 97.69 177 PHE A CA 1
ATOM 1356 C C . PHE A 1 177 ? -11.552 10.064 11.310 1.00 97.69 177 PHE A C 1
ATOM 1358 O O . PHE A 1 177 ? -12.424 9.391 11.860 1.00 97.69 177 PHE A O 1
ATOM 1365 N N . ARG A 1 178 ? -11.310 9.968 9.994 1.00 97.69 178 ARG A N 1
ATOM 1366 C CA . ARG A 1 178 ? -11.985 8.966 9.153 1.00 97.69 178 ARG A CA 1
ATOM 1367 C C . ARG A 1 178 ? -11.698 7.550 9.662 1.00 97.69 178 ARG A C 1
ATOM 1369 O O . ARG A 1 178 ? -12.630 6.763 9.814 1.00 97.69 178 ARG A O 1
ATOM 1376 N N . GLY A 1 179 ? -10.437 7.254 9.976 1.00 97.56 179 GLY A N 1
ATOM 1377 C CA . GLY A 1 179 ? -10.032 5.982 10.573 1.00 97.56 179 GLY A CA 1
ATOM 1378 C C . GLY A 1 179 ? -10.764 5.684 11.877 1.00 97.56 179 GLY A C 1
ATOM 1379 O O . GLY A 1 179 ? -11.309 4.597 12.019 1.00 97.56 179 GLY A O 1
ATOM 1380 N N . VAL A 1 180 ? -10.868 6.660 12.784 1.00 97.94 180 VAL A N 1
ATOM 1381 C CA . VAL A 1 180 ? -11.611 6.513 14.051 1.00 97.94 180 VAL A CA 1
ATOM 1382 C C . VAL A 1 180 ? -13.062 6.129 13.793 1.00 97.94 180 VAL A C 1
ATOM 1384 O O . VAL A 1 180 ? -13.546 5.144 14.348 1.00 97.94 180 VAL A O 1
ATOM 1387 N N . THR A 1 181 ? -13.752 6.859 12.913 1.00 97.50 181 THR A N 1
ATOM 1388 C CA . THR A 1 181 ? -15.157 6.556 12.603 1.00 97.50 181 THR A CA 1
ATOM 1389 C C . THR A 1 181 ? -15.336 5.159 12.013 1.00 97.50 181 THR A C 1
ATOM 1391 O O . THR A 1 181 ? -16.290 4.462 12.353 1.00 97.50 181 THR A O 1
ATOM 1394 N N . GLU A 1 182 ? -14.401 4.721 11.173 1.00 97.88 182 GLU A N 1
ATOM 1395 C CA . GLU A 1 182 ? -14.462 3.415 10.526 1.00 97.88 182 GLU A CA 1
ATOM 1396 C C . GLU A 1 182 ? -14.153 2.264 11.492 1.00 97.88 182 GLU A C 1
ATOM 1398 O O . GLU A 1 182 ? -14.879 1.269 11.512 1.00 97.88 182 GLU A O 1
ATOM 1403 N N . VAL A 1 183 ? -13.123 2.405 12.331 1.00 98.00 183 VAL A N 1
ATOM 1404 C CA . VAL A 1 183 ? -12.761 1.409 13.352 1.00 98.00 183 VAL A CA 1
ATOM 1405 C C . VAL A 1 183 ? -13.909 1.207 14.340 1.00 98.00 183 VAL A C 1
ATOM 1407 O O . VAL A 1 183 ? -14.273 0.065 14.618 1.00 98.00 183 VAL A O 1
ATOM 1410 N N . LEU A 1 184 ? -14.536 2.292 14.809 1.00 97.12 184 LEU A N 1
ATOM 1411 C CA . LEU A 1 184 ? -15.690 2.213 15.708 1.00 97.12 184 LEU A CA 1
ATOM 1412 C C . LEU A 1 184 ? -16.875 1.493 15.055 1.00 97.12 184 LEU A C 1
ATOM 1414 O O . LEU A 1 184 ? -17.436 0.576 15.653 1.00 97.12 184 LEU A O 1
ATOM 1418 N N . ALA A 1 185 ? -17.211 1.844 13.810 1.00 96.81 185 ALA A N 1
ATOM 1419 C CA . ALA A 1 185 ? -18.303 1.201 13.081 1.00 96.81 185 ALA A CA 1
ATOM 1420 C C . ALA A 1 185 ? -18.065 -0.307 12.882 1.00 96.81 185 ALA A C 1
ATOM 1422 O O . ALA A 1 185 ? -18.976 -1.117 13.082 1.00 96.81 185 ALA A O 1
ATOM 1423 N N . ARG A 1 186 ? -16.835 -0.707 12.528 1.00 97.00 186 ARG A N 1
ATOM 1424 C CA . ARG A 1 186 ? -16.467 -2.124 12.372 1.00 97.00 186 ARG A CA 1
ATOM 1425 C C . ARG A 1 186 ? -16.514 -2.878 13.700 1.00 97.00 186 ARG A C 1
ATOM 1427 O O . ARG A 1 186 ? -17.027 -3.993 13.737 1.00 97.00 186 ARG A O 1
ATOM 1434 N N . ARG A 1 187 ? -16.035 -2.271 14.789 1.00 96.25 187 ARG A N 1
ATOM 1435 C CA . ARG A 1 187 ? -16.064 -2.864 16.135 1.00 96.25 187 ARG A CA 1
ATOM 1436 C C . ARG A 1 187 ? -17.491 -3.106 16.619 1.00 96.25 187 ARG A C 1
ATOM 1438 O O . ARG A 1 187 ? -17.795 -4.182 17.130 1.00 96.25 187 ARG A O 1
ATOM 1445 N N . ASP A 1 188 ? -18.367 -2.121 16.447 1.00 94.56 188 ASP A N 1
ATOM 1446 C CA . ASP A 1 188 ? -19.766 -2.228 16.868 1.00 94.56 188 ASP A CA 1
ATOM 1447 C C . ASP A 1 188 ? -20.522 -3.273 16.028 1.00 94.56 188 ASP A C 1
ATOM 1449 O O . ASP A 1 188 ? -21.311 -4.052 16.571 1.00 94.56 188 ASP A O 1
ATOM 1453 N N . SER A 1 189 ? -20.213 -3.363 14.730 1.00 92.38 189 SER A N 1
ATOM 1454 C CA . SER A 1 189 ? -20.731 -4.421 13.852 1.00 92.38 189 SER A CA 1
ATOM 1455 C C . SER A 1 189 ? -20.259 -5.808 14.307 1.00 92.38 189 SER A C 1
ATOM 1457 O O . SER A 1 189 ? -21.082 -6.692 14.524 1.00 92.38 189 SER A O 1
ATOM 1459 N N . ALA A 1 190 ? -18.957 -5.980 14.567 1.00 91.00 190 ALA A N 1
ATOM 1460 C CA . ALA A 1 190 ? -18.388 -7.249 15.027 1.00 91.00 190 ALA A CA 1
ATOM 1461 C C . ALA A 1 190 ? -18.986 -7.720 16.366 1.00 91.00 190 ALA A C 1
ATOM 1463 O O . ALA A 1 190 ? -19.277 -8.906 16.530 1.00 91.00 190 ALA A O 1
ATOM 1464 N N . ARG A 1 191 ? -19.228 -6.792 17.304 1.00 89.25 191 ARG A N 1
ATOM 1465 C CA . ARG A 1 191 ? -19.919 -7.080 18.572 1.00 89.25 191 ARG A CA 1
ATOM 1466 C C . ARG A 1 191 ? -21.364 -7.522 18.343 1.00 89.25 191 ARG A C 1
ATOM 1468 O O . ARG A 1 191 ? -21.838 -8.445 19.000 1.00 89.25 191 ARG A O 1
ATOM 1475 N N . THR A 1 192 ? -22.074 -6.855 17.437 1.00 90.31 192 THR A N 1
ATOM 1476 C CA . THR A 1 192 ? -23.468 -7.192 17.116 1.00 90.31 192 THR A CA 1
ATOM 1477 C C . THR A 1 192 ? -23.563 -8.590 16.505 1.00 90.31 192 THR A C 1
ATOM 1479 O O . THR A 1 192 ? -24.404 -9.385 16.925 1.00 90.31 192 THR A O 1
ATOM 1482 N N . ASP A 1 193 ? -22.650 -8.927 15.591 1.00 86.94 193 ASP A N 1
ATOM 1483 C CA . ASP A 1 193 ? -22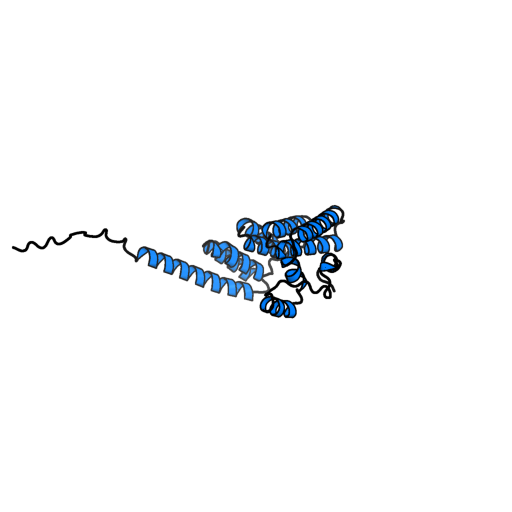.566 -10.258 14.986 1.00 86.94 193 ASP A CA 1
ATOM 1484 C C . ASP A 1 193 ? -22.258 -11.343 16.021 1.00 86.94 193 ASP A C 1
ATOM 1486 O O . ASP A 1 193 ? -22.818 -12.437 15.970 1.00 86.94 193 ASP A O 1
ATOM 1490 N N . GLU A 1 194 ? -21.376 -11.057 16.980 1.00 85.62 194 GLU A N 1
ATOM 1491 C CA . GLU A 1 194 ? -21.073 -11.973 18.076 1.00 85.62 194 GLU A CA 1
ATOM 1492 C C . GLU A 1 194 ? -22.318 -12.266 18.926 1.00 85.62 194 GLU A C 1
ATOM 1494 O O . GLU A 1 194 ? -22.650 -13.431 19.143 1.00 85.62 194 GLU A O 1
ATOM 1499 N N . ILE A 1 195 ? -23.057 -11.229 19.332 1.00 86.56 195 ILE A N 1
ATOM 1500 C CA . ILE A 1 195 ? -24.308 -11.376 20.091 1.00 86.56 195 ILE A CA 1
ATOM 1501 C C . ILE A 1 195 ? -25.334 -12.201 19.301 1.00 86.56 195 ILE A C 1
ATOM 1503 O O . ILE A 1 195 ? -25.973 -13.089 19.868 1.00 86.56 195 ILE A O 1
ATOM 1507 N N . ALA A 1 196 ? -25.471 -11.950 17.996 1.00 83.50 196 ALA A N 1
ATOM 1508 C CA . ALA A 1 196 ? -26.395 -12.687 17.139 1.00 83.50 196 ALA A CA 1
ATOM 1509 C C . ALA A 1 196 ? -26.054 -14.186 17.061 1.00 83.50 196 ALA A C 1
ATOM 1511 O O . ALA A 1 196 ? -26.956 -15.016 17.161 1.00 83.50 196 ALA A O 1
ATOM 1512 N N . ARG A 1 197 ? -24.765 -14.551 16.963 1.00 79.69 197 ARG A N 1
ATOM 1513 C CA . ARG A 1 197 ? -24.334 -15.963 16.937 1.00 79.69 197 ARG A CA 1
ATOM 1514 C C . ARG A 1 197 ? -24.740 -16.718 18.202 1.00 79.69 197 ARG A C 1
ATOM 1516 O O . ARG A 1 197 ? -25.191 -17.855 18.097 1.00 79.69 197 ARG A O 1
ATOM 1523 N N . TYR A 1 198 ? -24.628 -16.087 19.371 1.00 76.19 198 TYR A N 1
ATOM 1524 C CA . TYR A 1 198 ? -25.017 -16.694 20.650 1.00 76.19 198 TYR A CA 1
ATOM 1525 C C . TYR A 1 198 ? -26.534 -16.705 20.901 1.00 76.19 198 TYR A C 1
ATOM 1527 O O . TYR A 1 198 ? -26.995 -17.427 21.783 1.00 76.19 198 TYR A O 1
ATOM 1535 N N . ALA A 1 199 ? -27.314 -15.929 20.143 1.00 75.06 199 ALA A N 1
ATOM 1536 C CA . ALA A 1 199 ? -28.771 -15.876 20.263 1.00 75.06 199 ALA A CA 1
ATOM 1537 C C . ALA A 1 199 ? -29.502 -16.958 19.442 1.00 75.06 199 ALA A C 1
ATOM 1539 O O . ALA A 1 199 ? -30.682 -17.201 19.688 1.00 75.06 199 ALA A O 1
ATOM 1540 N N . THR A 1 200 ? -28.831 -17.619 18.492 1.00 62.72 200 THR A N 1
ATOM 1541 C CA . THR A 1 200 ? -29.377 -18.767 17.744 1.00 62.72 200 THR A CA 1
ATOM 1542 C C . THR A 1 200 ? -29.198 -20.069 18.539 1.00 62.72 200 THR A C 1
ATOM 1544 O O . THR A 1 200 ? -28.058 -20.502 18.717 1.00 62.72 200 THR A O 1
ATOM 1547 N N . PRO A 1 201 ? -30.277 -20.728 19.011 1.00 62.28 201 PRO A N 1
ATOM 1548 C CA . PRO A 1 201 ? -30.173 -22.039 19.649 1.00 62.28 201 PRO A CA 1
ATOM 1549 C C . PRO A 1 201 ? -29.673 -23.084 18.636 1.00 62.28 201 PRO A C 1
ATOM 1551 O O . PRO A 1 201 ? -29.994 -22.963 17.449 1.00 62.28 201 PRO A O 1
ATOM 1554 N N . PRO A 1 202 ? -28.923 -24.122 19.057 1.00 63.84 202 PRO A N 1
ATOM 1555 C CA . PRO A 1 202 ? -28.602 -25.235 18.169 1.00 63.84 202 PRO A CA 1
ATOM 1556 C C . PRO A 1 202 ? -29.898 -25.875 17.641 1.00 63.84 202 PRO A C 1
ATOM 1558 O O . PRO A 1 202 ? -30.903 -25.873 18.361 1.00 63.84 202 PRO A O 1
ATOM 1561 N N . PRO A 1 203 ? -29.902 -26.416 16.406 1.00 62.41 203 PRO A N 1
ATOM 1562 C CA . PRO A 1 203 ? -31.062 -27.124 15.888 1.00 62.41 203 PRO A CA 1
ATOM 1563 C C . PRO A 1 203 ? -31.391 -28.258 16.856 1.00 62.41 203 PRO A C 1
ATOM 1565 O O . PRO A 1 203 ? -30.534 -29.090 17.162 1.00 62.41 203 PRO A O 1
ATOM 1568 N N . VAL A 1 204 ? -32.616 -28.242 17.380 1.00 65.50 204 VAL A N 1
ATOM 1569 C CA . VAL A 1 204 ? -33.134 -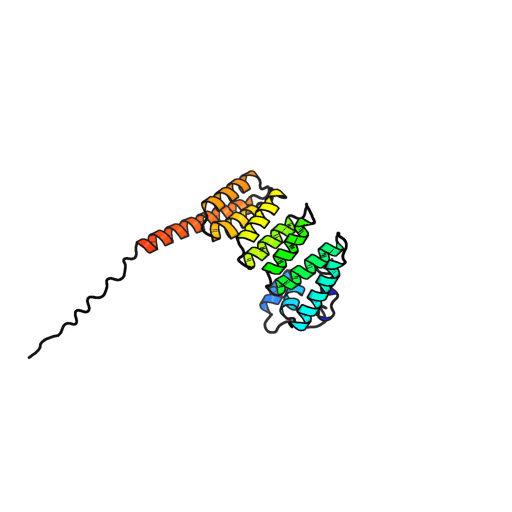29.343 18.188 1.00 65.50 204 VAL A CA 1
ATOM 1570 C C . VAL A 1 204 ? -33.084 -30.576 17.279 1.00 65.50 204 VAL A C 1
ATOM 1572 O O . VAL A 1 204 ? -33.620 -30.498 16.170 1.00 65.50 204 VAL A O 1
ATOM 1575 N N . PRO A 1 205 ? -32.375 -31.658 17.650 1.00 57.56 205 PRO A N 1
ATOM 1576 C CA . PRO A 1 205 ? -32.399 -32.877 16.855 1.00 57.56 205 PRO A CA 1
ATOM 1577 C C . PRO A 1 205 ? -33.857 -33.324 16.759 1.00 57.56 205 PRO A C 1
ATOM 1579 O O . PRO A 1 205 ? -34.543 -33.360 17.777 1.00 57.56 205 PRO A O 1
ATOM 1582 N N . GLY A 1 206 ? -34.325 -33.533 15.527 1.00 53.53 206 GLY A N 1
ATOM 1583 C CA . GLY A 1 206 ? -35.729 -33.766 15.224 1.00 53.53 206 GLY A CA 1
ATOM 1584 C C . GLY A 1 206 ? -36.302 -34.914 16.044 1.00 53.53 206 GLY A C 1
ATOM 1585 O O . GLY A 1 206 ? -35.718 -35.997 16.092 1.00 53.53 206 GLY A O 1
ATOM 1586 N N . ASP A 1 207 ? -37.447 -34.648 16.664 1.00 52.91 207 ASP A N 1
ATOM 1587 C CA . ASP A 1 207 ? -38.404 -35.677 17.038 1.00 52.91 207 ASP A CA 1
ATOM 1588 C C . ASP A 1 207 ? -38.953 -36.262 15.725 1.00 52.91 207 ASP A C 1
ATOM 1590 O O . ASP A 1 207 ? -39.962 -35.801 15.193 1.00 52.91 207 ASP A O 1
ATOM 1594 N N . ASP A 1 208 ? -38.241 -37.244 15.164 1.00 55.56 208 ASP A N 1
ATOM 1595 C CA . ASP A 1 208 ? -38.793 -38.187 14.187 1.00 55.56 208 ASP A CA 1
ATOM 1596 C C . ASP A 1 208 ? -39.734 -39.156 14.935 1.00 55.56 208 ASP A C 1
ATOM 1598 O O . ASP A 1 208 ? -39.504 -40.363 14.984 1.00 55.56 208 ASP A O 1
ATOM 1602 N N . ASP A 1 209 ? -40.783 -38.625 15.564 1.00 50.31 209 ASP A N 1
ATOM 1603 C CA . ASP A 1 209 ? -41.937 -39.422 15.969 1.00 50.31 209 ASP A CA 1
ATOM 1604 C C . ASP A 1 209 ? -42.885 -39.451 14.765 1.00 50.31 209 ASP A C 1
ATOM 1606 O O . ASP A 1 209 ? -43.806 -38.646 14.626 1.00 50.31 209 ASP A O 1
ATOM 1610 N N . GLU A 1 210 ? -42.599 -40.364 13.831 1.00 54.66 210 GLU A N 1
ATOM 1611 C CA . GLU A 1 210 ? -43.578 -40.786 12.836 1.00 54.66 210 GLU A CA 1
ATOM 1612 C C . GLU A 1 210 ? -44.776 -41.389 13.579 1.00 54.66 210 GLU A C 1
ATOM 1614 O O . GLU A 1 210 ? -44.736 -42.519 14.074 1.00 54.66 210 GLU A O 1
ATOM 1619 N N . ASP A 1 211 ? -45.849 -40.601 13.641 1.00 52.16 211 ASP A N 1
ATOM 1620 C CA . ASP A 1 211 ? -47.210 -41.032 13.921 1.00 52.16 211 ASP A CA 1
ATOM 1621 C C . ASP A 1 211 ? -47.579 -42.205 12.996 1.00 52.16 211 ASP A C 1
ATOM 1623 O O . ASP A 1 211 ? -48.062 -42.037 11.873 1.00 52.16 211 ASP A O 1
ATOM 1627 N N . ALA A 1 212 ? -47.361 -43.430 13.473 1.00 50.84 212 ALA A N 1
ATOM 1628 C CA . ALA A 1 212 ? -48.012 -44.609 12.931 1.00 50.84 212 ALA A CA 1
ATOM 1629 C C . ALA A 1 212 ? -49.487 -44.557 13.356 1.00 50.84 212 ALA A C 1
ATOM 1631 O O . ALA A 1 212 ? -49.876 -45.111 14.386 1.00 50.84 212 ALA A O 1
ATOM 1632 N N . GLU A 1 213 ? -50.299 -43.846 12.568 1.00 51.50 213 GLU A N 1
ATOM 1633 C CA . GLU A 1 213 ? -51.755 -43.921 12.639 1.00 51.50 213 GLU A CA 1
ATOM 1634 C C . GLU A 1 213 ? -52.198 -45.371 12.399 1.00 51.50 213 GLU A C 1
ATOM 1636 O O . GLU A 1 213 ? -52.213 -45.889 11.281 1.00 51.50 213 GLU A O 1
ATOM 1641 N N . ASP A 1 214 ? -52.556 -46.021 13.501 1.00 59.72 214 ASP A N 1
ATOM 1642 C CA . ASP A 1 214 ? -53.364 -47.226 13.542 1.00 59.72 214 ASP A CA 1
ATOM 1643 C C . ASP A 1 214 ? -54.774 -46.874 13.042 1.00 59.72 214 ASP A C 1
ATOM 1645 O O . ASP A 1 214 ? -55.425 -45.946 13.540 1.00 59.72 214 ASP A O 1
ATOM 1649 N N . SER A 1 215 ? -55.265 -47.587 12.031 1.00 47.62 215 SER A N 1
ATOM 1650 C CA . SER A 1 215 ? -56.678 -47.554 11.656 1.00 47.62 215 SER A CA 1
ATOM 1651 C C . SER A 1 215 ? -57.129 -48.899 11.066 1.00 47.62 215 SER A C 1
ATOM 1653 O O . SER A 1 215 ? -56.341 -49.559 10.389 1.00 47.62 215 SER A O 1
ATOM 1655 N N . PRO A 1 216 ? -58.376 -49.312 11.373 1.00 58.75 216 PRO A N 1
ATOM 1656 C CA . PRO A 1 216 ? -58.810 -50.708 11.536 1.00 58.75 216 PRO A CA 1
ATOM 1657 C C . PRO A 1 216 ? -59.100 -51.500 10.253 1.00 58.75 216 PRO A C 1
ATOM 1659 O O . PRO A 1 216 ? -59.459 -50.889 9.221 1.00 58.75 216 PRO A O 1
#

Secondary structure (DSSP, 8-state):
--S-HHHHTSTTTSGGG----TT-HHHHHHHHHHT-HHHHHHHHS-HHHHHHHHHHHHHHHHHPPSSHHHHHHHHHHHHHHHHTT-HHHHHHHHHHHHHH-TT-HHHHHHHHHHHHHTT-HHHHHHHHHHHHHH-TT-HHHHHHIIIIIIGGGT-HHHHHHHHHHHHHH-S-HHHHHHHHHHHHHHHHHHHHHHHHHHHSPPPPPP----------

Radius of gyration: 24.94 Å; chains: 1; bounding box: 83×68×52 Å

pLDDT: mean 84.52, std 15.25, range [45.25, 98.38]

Foldseek 3Di:
DDLQVLLCPDPQQPPPNPQADPPCVVVCVVVVVVVPVSLRNLLRDDPVVLVVSLVVLVVCLVPDDDDPSNVSSLSNNLSSCVSPLVLQVSLVSLVVVCVVPVQPLVSLQSSLVSCLSVVVLVSSLVSLVSSCVNPVQALLSLLCNLQSRCLVVVNLVVSVVSLVSSVVRHPPNVSSVVSVVRSVVSNVVVVVVVVVVVVDDDPDPDPPPPPPDDDD